Protein AF-A0A957LWN5-F1 (afdb_monomer_lite)

Secondary structure (DSSP, 8-state):
-BHHHH-TTSPP-TTTTSB------PPPPPPSSPPB-SS----S-----HHHHHH-SBGGGS--S-HHHHHHHHHHHHTT--EEEEEEEEETTEEEEEEEEEEBSS-EEEEEEE-TTS-S-TTSHHHHHHHHHHHHHTTEEEEEEEHHHHHHSIIIIIHHHHHHHHHHTTSB-SS-SSPBP--TT-TTS-----TTTTS---

pLDDT: mean 85.72, std 16.67, range [37.5, 98.12]

Structure (mmCIF, N/CA/C/O backbone):
data_AF-A0A957LWN5-F1
#
_entry.id   AF-A0A957LWN5-F1
#
loop_
_atom_site.group_PDB
_atom_site.id
_atom_site.type_symbol
_atom_site.label_atom_id
_atom_site.label_alt_id
_atom_site.label_comp_id
_atom_site.label_asym_id
_atom_site.label_entity_id
_atom_site.label_seq_id
_atom_site.pdbx_PDB_ins_code
_atom_site.Cartn_x
_atom_site.Cartn_y
_atom_site.Cartn_z
_atom_site.occupancy
_atom_site.B_iso_or_equiv
_atom_site.auth_seq_id
_atom_site.auth_comp_id
_atom_site.auth_asym_id
_atom_site.auth_atom_id
_atom_site.pdbx_PDB_model_num
ATOM 1 N N . MET A 1 1 ? 22.248 -11.481 -30.434 1.00 90.19 1 MET A N 1
ATOM 2 C CA . MET A 1 1 ? 21.634 -11.408 -31.781 1.00 90.19 1 MET A CA 1
ATOM 3 C C . MET A 1 1 ? 21.408 -9.957 -32.144 1.00 90.19 1 MET A C 1
ATOM 5 O O . MET A 1 1 ? 21.148 -9.159 -31.254 1.00 90.19 1 MET A O 1
ATOM 9 N N . TYR A 1 2 ? 21.509 -9.595 -33.415 1.00 93.38 2 TYR A N 1
ATOM 10 C CA . TYR A 1 2 ? 21.111 -8.264 -33.863 1.00 93.38 2 TYR A CA 1
ATOM 11 C C . TYR A 1 2 ? 19.585 -8.129 -33.884 1.00 93.38 2 TYR A C 1
ATOM 13 O O . TYR A 1 2 ? 18.887 -9.108 -34.148 1.00 93.38 2 TYR A O 1
ATOM 21 N N . ARG A 1 3 ? 19.048 -6.922 -33.658 1.00 93.50 3 ARG A N 1
ATOM 22 C CA . ARG A 1 3 ? 17.591 -6.684 -33.674 1.00 93.50 3 ARG A CA 1
ATOM 23 C C . ARG A 1 3 ? 16.932 -7.177 -34.959 1.00 93.50 3 ARG A C 1
ATOM 25 O O . ARG A 1 3 ? 15.868 -7.779 -34.897 1.00 93.50 3 ARG A O 1
ATOM 32 N N . TRP A 1 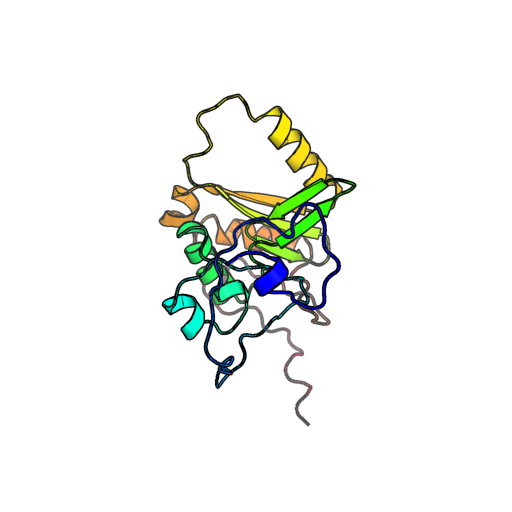4 ? 17.568 -6.955 -36.108 1.00 94.25 4 TRP A N 1
ATOM 33 C CA . TRP A 1 4 ? 17.030 -7.397 -37.397 1.00 94.25 4 TRP A CA 1
ATOM 34 C C . TRP A 1 4 ? 16.888 -8.922 -37.511 1.00 94.25 4 TRP A C 1
ATOM 36 O O . TRP A 1 4 ? 16.067 -9.391 -38.286 1.00 94.25 4 TRP A O 1
ATOM 46 N N . GLN A 1 5 ? 17.670 -9.695 -36.748 1.00 93.88 5 GLN A N 1
ATOM 47 C CA . GLN A 1 5 ? 17.541 -11.155 -36.694 1.00 93.88 5 GLN A CA 1
ATOM 48 C C . GLN A 1 5 ? 16.351 -11.574 -35.822 1.00 93.88 5 GLN A C 1
ATOM 50 O O . GLN A 1 5 ? 15.717 -12.582 -36.104 1.00 93.88 5 GLN A O 1
ATOM 55 N N . LEU A 1 6 ? 16.045 -10.797 -34.775 1.00 93.12 6 LEU A N 1
ATOM 56 C CA . LEU A 1 6 ? 14.908 -11.039 -33.879 1.00 93.12 6 LEU A CA 1
ATOM 57 C C . LEU A 1 6 ? 13.571 -10.607 -34.500 1.00 93.12 6 LEU A C 1
ATOM 59 O O . LEU A 1 6 ? 12.543 -11.216 -34.226 1.00 93.12 6 LEU A O 1
ATOM 63 N N . PHE A 1 7 ? 13.589 -9.568 -35.337 1.00 92.50 7 PHE A N 1
ATOM 64 C CA . PHE A 1 7 ? 12.410 -8.995 -35.989 1.00 92.50 7 PHE A CA 1
ATOM 65 C C . PHE A 1 7 ? 12.644 -8.882 -37.507 1.00 92.50 7 PHE A C 1
ATOM 67 O O . PHE A 1 7 ? 12.835 -7.778 -38.019 1.00 92.50 7 PHE A O 1
ATOM 74 N N . PRO A 1 8 ? 12.653 -10.007 -38.248 1.00 93.06 8 PRO A N 1
ATOM 75 C CA . PRO A 1 8 ? 13.062 -10.035 -39.658 1.00 93.06 8 PRO A CA 1
ATOM 76 C C . PRO A 1 8 ? 12.138 -9.244 -40.594 1.00 93.06 8 PRO A C 1
ATOM 78 O O . PRO A 1 8 ? 12.572 -8.820 -41.662 1.00 93.06 8 PRO A O 1
ATOM 81 N N . ASN A 1 9 ? 10.888 -9.014 -40.183 1.00 95.38 9 ASN A N 1
ATOM 82 C CA . ASN A 1 9 ? 9.883 -8.297 -40.971 1.00 95.38 9 ASN A CA 1
ATOM 83 C C . ASN A 1 9 ? 9.847 -6.780 -40.686 1.00 95.38 9 ASN A C 1
ATOM 85 O O . ASN A 1 9 ? 9.087 -6.062 -41.332 1.00 95.38 9 ASN A O 1
ATOM 89 N N . GLU A 1 10 ? 10.629 -6.270 -39.724 1.00 92.75 10 GLU A N 1
ATOM 90 C CA . GLU A 1 10 ? 10.717 -4.826 -39.462 1.00 92.75 10 GLU A CA 1
ATOM 91 C C . GLU A 1 10 ? 11.660 -4.137 -40.472 1.00 92.75 10 GLU A C 1
ATOM 93 O O . GLU A 1 10 ? 12.775 -4.624 -40.700 1.00 92.75 10 GLU A O 1
ATOM 98 N N . PRO A 1 11 ? 11.289 -2.967 -41.035 1.00 94.56 11 PRO A N 1
ATOM 99 C CA . PRO A 1 11 ? 12.205 -2.157 -41.831 1.00 94.56 11 PRO A CA 1
ATOM 100 C C . PRO A 1 11 ? 13.482 -1.811 -41.061 1.00 94.56 11 PRO A C 1
ATOM 102 O O . PRO A 1 11 ? 13.458 -1.535 -39.856 1.00 94.56 11 PRO A O 1
ATOM 105 N N . ARG A 1 12 ? 14.613 -1.776 -41.772 1.00 92.31 12 ARG A N 1
ATOM 106 C CA . ARG A 1 12 ? 15.899 -1.413 -41.171 1.00 92.31 12 ARG A CA 1
ATOM 107 C C . ARG A 1 12 ? 15.871 0.030 -40.654 1.00 92.31 12 ARG A C 1
ATOM 109 O O . ARG A 1 12 ? 15.441 0.941 -41.353 1.00 92.31 12 ARG A O 1
ATOM 116 N N . ASN A 1 13 ? 16.355 0.234 -39.433 1.00 93.88 13 ASN A N 1
ATOM 117 C CA . ASN A 1 13 ? 16.484 1.534 -38.780 1.00 93.88 13 ASN A CA 1
ATOM 118 C C . ASN A 1 13 ? 17.747 1.583 -37.901 1.00 93.88 13 ASN A C 1
ATOM 120 O O . ASN A 1 13 ? 18.511 0.622 -37.811 1.00 93.88 13 ASN A O 1
ATOM 124 N N . ASN A 1 14 ? 17.946 2.698 -37.199 1.00 94.44 14 ASN A N 1
ATOM 125 C CA . ASN A 1 14 ? 19.090 2.916 -36.304 1.00 94.44 14 ASN A CA 1
ATOM 126 C C . ASN A 1 14 ? 19.211 1.913 -35.132 1.00 94.44 14 ASN A C 1
ATOM 128 O O . ASN A 1 14 ? 20.240 1.880 -34.454 1.00 94.44 14 ASN A O 1
ATOM 132 N N . LYS A 1 15 ? 18.179 1.105 -34.855 1.00 93.50 15 LYS A N 1
ATOM 133 C CA . LYS A 1 15 ? 18.205 0.028 -33.855 1.00 93.50 15 LYS A CA 1
ATOM 134 C C . LYS A 1 15 ? 18.503 -1.338 -34.466 1.00 93.50 15 LYS A C 1
ATOM 136 O O . LYS A 1 15 ? 18.795 -2.260 -33.711 1.00 93.50 15 LYS A O 1
ATOM 141 N N . SER A 1 16 ? 18.433 -1.499 -35.788 1.00 93.88 16 SER A N 1
ATOM 142 C CA . SER A 1 16 ? 18.547 -2.807 -36.442 1.00 93.88 16 SER A CA 1
ATOM 143 C C . SER A 1 16 ? 19.872 -3.510 -36.161 1.00 93.88 16 SER A C 1
ATOM 145 O O . SER A 1 16 ? 19.873 -4.714 -35.922 1.00 93.88 16 SER A O 1
ATOM 147 N N . GLU A 1 17 ? 20.978 -2.767 -36.141 1.00 94.12 17 GLU A N 1
ATOM 148 C CA . GLU A 1 17 ? 22.335 -3.282 -35.892 1.00 94.12 17 GLU A CA 1
ATOM 149 C C . GLU A 1 17 ? 22.712 -3.327 -34.407 1.00 94.12 17 GLU A C 1
ATOM 151 O O . GLU A 1 17 ? 23.839 -3.666 -34.053 1.00 94.12 17 GLU A O 1
ATOM 156 N N . ARG A 1 18 ? 21.780 -3.016 -33.502 1.00 95.69 18 ARG A N 1
ATOM 157 C CA . ARG A 1 18 ? 22.045 -3.155 -32.070 1.00 95.69 18 ARG A CA 1
ATOM 158 C C . ARG A 1 18 ? 21.983 -4.620 -31.666 1.00 95.69 18 ARG A C 1
ATOM 160 O O . ARG A 1 18 ? 21.125 -5.371 -32.137 1.00 95.69 18 ARG A O 1
ATOM 167 N N . LEU A 1 19 ? 22.886 -5.001 -30.770 1.00 95.31 19 LEU A N 1
ATOM 168 C CA . LEU A 1 19 ? 22.892 -6.312 -30.139 1.00 95.31 19 LEU A CA 1
ATOM 169 C C . LEU A 1 19 ? 21.830 -6.367 -29.039 1.00 95.31 19 LEU A C 1
ATOM 171 O O . LEU A 1 19 ? 21.714 -5.460 -28.220 1.00 95.31 19 LEU A O 1
ATOM 175 N N . TYR A 1 20 ? 21.073 -7.455 -29.037 1.00 93.88 20 TYR A N 1
ATOM 176 C CA . TYR A 1 20 ? 20.069 -7.796 -28.043 1.00 93.88 20 TYR A CA 1
ATOM 177 C C . TYR A 1 20 ? 20.346 -9.197 -27.495 1.00 93.88 20 TYR A C 1
ATOM 179 O O . TYR A 1 20 ? 20.792 -10.101 -28.221 1.00 93.88 20 TYR A O 1
ATOM 187 N N . HIS A 1 21 ? 20.029 -9.367 -26.214 1.00 92.50 21 HIS A N 1
ATOM 188 C CA . HIS A 1 21 ? 19.872 -10.672 -25.589 1.00 92.50 21 HIS A CA 1
ATOM 189 C C . HIS A 1 21 ? 18.451 -11.168 -25.854 1.00 92.50 21 HIS A C 1
ATOM 191 O O . HIS A 1 21 ? 17.489 -10.425 -25.670 1.00 92.50 21 HIS A O 1
ATOM 197 N N . GLN A 1 22 ? 18.330 -12.411 -26.312 1.00 92.19 22 GLN A N 1
ATOM 198 C CA . GLN A 1 22 ? 17.045 -13.089 -26.412 1.00 92.19 22 GLN A CA 1
ATOM 199 C C . GLN A 1 22 ? 16.921 -14.023 -25.217 1.00 92.19 22 GLN A C 1
ATOM 201 O O . GLN A 1 22 ? 17.816 -14.830 -24.974 1.00 92.19 22 GLN A O 1
ATOM 206 N N . ILE A 1 23 ? 15.815 -13.900 -24.495 1.00 91.44 23 ILE A N 1
ATOM 207 C CA . ILE A 1 23 ? 15.439 -14.822 -23.431 1.00 91.44 23 ILE A CA 1
ATOM 208 C C . ILE A 1 23 ? 14.197 -15.546 -23.936 1.00 91.44 23 ILE A C 1
ATOM 210 O O . ILE A 1 23 ? 13.207 -14.904 -24.287 1.00 91.44 23 ILE A O 1
ATOM 214 N N . LEU A 1 24 ? 14.295 -16.866 -24.058 1.00 91.62 24 LEU A N 1
ATOM 215 C CA . LEU A 1 24 ? 13.194 -17.728 -24.466 1.00 91.62 24 LEU A CA 1
ATOM 216 C C . LEU A 1 24 ? 12.666 -18.432 -23.225 1.00 91.62 24 LEU A C 1
ATOM 218 O O . LEU A 1 24 ? 13.443 -18.959 -22.432 1.00 91.62 24 LEU A O 1
ATOM 222 N N . PHE A 1 25 ? 11.350 -18.429 -23.083 1.00 91.69 25 PHE A N 1
ATOM 223 C CA . PHE A 1 25 ? 10.649 -19.126 -22.020 1.00 91.69 25 PHE A CA 1
ATOM 224 C C . PHE A 1 25 ? 9.844 -20.270 -22.628 1.00 91.69 25 PHE A C 1
ATOM 226 O O . PHE A 1 25 ? 9.474 -20.231 -23.805 1.00 91.69 25 PHE A O 1
ATOM 233 N N . GLU A 1 26 ? 9.568 -21.283 -21.818 1.00 94.69 26 GLU A N 1
ATOM 234 C CA . GLU A 1 26 ? 8.581 -22.303 -22.155 1.00 94.69 26 GLU A CA 1
ATOM 235 C C . GLU A 1 26 ? 7.167 -21.692 -22.246 1.00 94.69 26 GLU A C 1
ATOM 237 O O . GLU A 1 26 ? 6.954 -20.553 -21.810 1.00 94.69 26 GLU A O 1
ATOM 242 N N . PRO A 1 27 ? 6.185 -22.413 -22.823 1.00 94.00 27 PRO A N 1
ATOM 243 C CA . PRO A 1 27 ? 4.800 -21.965 -22.828 1.00 94.00 27 PRO A CA 1
ATOM 244 C C . PRO A 1 27 ? 4.315 -21.575 -21.430 1.00 94.00 27 PRO A C 1
ATOM 246 O O . PRO A 1 27 ? 4.651 -22.219 -20.435 1.00 94.00 27 PRO A O 1
ATOM 249 N N . LEU A 1 28 ? 3.490 -20.528 -21.369 1.00 92.25 28 LEU A N 1
ATOM 250 C CA . LEU A 1 28 ? 2.906 -20.067 -20.115 1.00 92.25 28 LEU A CA 1
ATOM 251 C C . LEU A 1 28 ? 2.092 -21.191 -19.471 1.00 92.25 28 LEU A C 1
ATOM 253 O O . LEU A 1 28 ? 1.219 -21.785 -20.107 1.00 92.25 28 LEU A O 1
ATOM 257 N N . GLN A 1 29 ? 2.364 -21.447 -18.196 1.00 91.25 29 GLN A N 1
ATOM 258 C CA . GLN A 1 29 ? 1.629 -22.423 -17.406 1.00 91.25 29 GLN A CA 1
ATOM 259 C C . GLN A 1 29 ? 0.548 -21.706 -16.601 1.00 91.25 29 GLN A C 1
ATOM 261 O O . GLN A 1 29 ? 0.825 -20.749 -15.878 1.00 91.25 29 GLN A O 1
ATOM 266 N N . ALA A 1 30 ? -0.696 -22.158 -16.739 1.00 91.69 30 ALA A N 1
ATOM 267 C CA . ALA A 1 30 ? -1.802 -21.625 -15.959 1.00 91.69 30 ALA A CA 1
ATOM 268 C C . ALA A 1 30 ? -1.757 -22.173 -14.527 1.00 91.69 30 ALA A C 1
ATOM 270 O O . ALA A 1 30 ? -1.566 -23.373 -14.317 1.00 91.69 30 ALA A O 1
ATOM 271 N N . PHE A 1 31 ? -1.989 -21.307 -13.541 1.00 92.00 31 PHE A N 1
ATOM 272 C CA . PHE A 1 31 ? -2.180 -21.753 -12.166 1.00 92.00 31 PHE A CA 1
ATOM 273 C C . PHE A 1 31 ? -3.510 -22.512 -12.022 1.00 92.00 31 PHE A C 1
ATOM 275 O O . PHE A 1 31 ? -4.512 -22.086 -12.603 1.00 92.00 31 PHE A O 1
ATOM 282 N N . PRO A 1 32 ? -3.573 -23.579 -11.197 1.00 92.25 32 PRO A N 1
ATOM 283 C CA . PRO A 1 32 ? -4.829 -24.278 -10.909 1.00 92.25 32 PRO A CA 1
ATOM 284 C C . PRO A 1 32 ? -5.904 -23.376 -10.289 1.00 92.25 32 PRO A C 1
ATOM 286 O O . PRO A 1 32 ? -7.097 -23.621 -10.457 1.00 92.25 32 PRO A O 1
ATOM 289 N N . LYS A 1 33 ? -5.483 -22.340 -9.554 1.00 93.56 33 LYS A N 1
ATOM 290 C CA . LYS A 1 33 ? -6.345 -21.298 -8.993 1.00 93.56 33 LYS A CA 1
ATOM 291 C C . LYS A 1 33 ? -5.822 -19.932 -9.440 1.00 93.56 33 LYS A C 1
ATOM 293 O O . LYS A 1 33 ? -4.617 -19.710 -9.343 1.00 93.56 33 LYS A O 1
ATOM 298 N N . PRO A 1 34 ? -6.683 -19.021 -9.920 1.00 94.56 34 PRO A N 1
ATOM 299 C CA . PRO A 1 34 ? -6.243 -17.691 -10.315 1.00 94.56 34 PRO A CA 1
ATOM 300 C C . PRO A 1 34 ? -5.849 -16.857 -9.091 1.00 94.56 34 PRO A C 1
ATOM 302 O O . PRO A 1 34 ? -6.516 -16.915 -8.058 1.00 94.56 34 PRO A O 1
ATOM 305 N N . ILE A 1 35 ? -4.816 -16.028 -9.243 1.00 95.75 35 ILE A N 1
ATOM 306 C CA . ILE A 1 35 ? -4.506 -14.953 -8.294 1.00 95.75 35 ILE A CA 1
ATOM 307 C C . ILE A 1 35 ? -5.462 -13.797 -8.593 1.00 95.75 35 ILE A C 1
ATOM 309 O O . ILE A 1 35 ? -5.486 -13.263 -9.704 1.00 95.75 35 ILE A O 1
ATOM 313 N N . LEU A 1 36 ? -6.298 -13.440 -7.622 1.00 94.56 36 LEU A N 1
ATOM 314 C CA . LEU A 1 36 ? -7.413 -12.521 -7.836 1.00 94.56 36 LEU A CA 1
ATOM 315 C C . LEU A 1 36 ? -6.958 -11.058 -7.868 1.00 94.56 36 LEU A C 1
ATOM 317 O O . LEU A 1 36 ? -6.272 -10.588 -6.962 1.00 94.56 36 LEU A O 1
ATOM 321 N N . SER A 1 37 ? -7.432 -10.297 -8.856 1.00 91.31 37 SER A N 1
ATOM 322 C CA . SER A 1 37 ? -7.385 -8.831 -8.814 1.00 91.31 37 SER A CA 1
ATOM 323 C C . SER A 1 37 ? -8.697 -8.314 -8.234 1.00 91.31 37 SER A C 1
ATOM 325 O O . SER A 1 37 ? -9.722 -8.341 -8.911 1.00 91.31 37 SER A O 1
ATOM 327 N N . ARG A 1 38 ? -8.686 -7.882 -6.968 1.00 87.44 38 ARG A N 1
ATOM 328 C CA . ARG A 1 38 ? -9.894 -7.388 -6.279 1.00 87.44 38 ARG A CA 1
ATOM 329 C C . ARG A 1 38 ? -10.363 -6.034 -6.800 1.00 87.44 38 ARG A C 1
ATOM 331 O O . ARG A 1 38 ? -11.563 -5.793 -6.867 1.00 87.44 38 ARG A O 1
ATOM 338 N N . ARG A 1 39 ? -9.424 -5.189 -7.222 1.00 85.06 39 ARG A N 1
ATOM 339 C CA . ARG A 1 39 ? -9.682 -3.954 -7.963 1.00 85.06 39 ARG A CA 1
ATOM 340 C C . ARG A 1 39 ? -9.000 -4.023 -9.319 1.00 85.06 39 ARG A C 1
ATOM 342 O O . ARG A 1 39 ? -7.989 -4.708 -9.497 1.00 85.06 39 ARG A O 1
ATOM 349 N N . TRP A 1 40 ? -9.576 -3.339 -10.298 1.00 85.56 40 TRP A N 1
ATOM 350 C CA . TRP A 1 40 ? -8.960 -3.221 -11.610 1.00 85.56 40 TRP A CA 1
ATOM 351 C C . TRP A 1 40 ? -7.802 -2.227 -11.540 1.00 85.56 40 TRP A C 1
ATOM 353 O O . TRP A 1 40 ? -7.999 -1.075 -11.163 1.00 85.56 40 TRP A O 1
ATOM 363 N N . ARG A 1 41 ? -6.600 -2.669 -11.916 1.00 83.94 41 ARG A N 1
ATOM 364 C CA . ARG A 1 41 ? -5.414 -1.813 -12.003 1.00 83.94 41 ARG A CA 1
ATOM 365 C C . ARG A 1 41 ? -4.464 -2.294 -13.087 1.00 83.94 41 ARG A C 1
ATOM 367 O O . ARG A 1 41 ? -4.395 -3.483 -13.398 1.00 83.94 41 ARG A O 1
ATOM 374 N N . ARG A 1 42 ? -3.713 -1.357 -13.667 1.00 85.19 42 ARG A N 1
ATOM 375 C CA . ARG A 1 42 ? -2.687 -1.664 -14.666 1.00 85.19 42 ARG A CA 1
ATOM 376 C C . ARG A 1 42 ? -1.415 -2.133 -13.963 1.00 85.19 42 ARG A C 1
ATOM 378 O O . ARG A 1 42 ? -0.718 -1.323 -13.365 1.00 85.19 42 ARG A O 1
ATOM 385 N N . ILE A 1 43 ? -1.092 -3.412 -14.108 1.00 86.62 43 ILE A N 1
ATOM 386 C CA . ILE A 1 43 ? 0.117 -4.021 -13.547 1.00 86.62 43 ILE A CA 1
ATOM 387 C C . ILE A 1 43 ? 1.100 -4.260 -14.691 1.00 86.62 43 ILE A C 1
ATOM 389 O O . ILE A 1 43 ? 0.800 -5.005 -15.621 1.00 86.62 43 ILE A O 1
ATOM 393 N N . VAL A 1 44 ? 2.256 -3.597 -14.646 1.00 87.00 44 VAL A N 1
ATOM 394 C CA . VAL A 1 44 ? 3.328 -3.799 -15.637 1.00 87.00 44 VAL A CA 1
ATOM 395 C C . VAL A 1 44 ? 4.283 -4.891 -15.167 1.00 87.00 44 VAL A C 1
ATOM 397 O O . VAL A 1 44 ? 4.644 -5.775 -15.939 1.00 87.00 44 VAL A O 1
ATOM 400 N N . PHE A 1 45 ? 4.684 -4.823 -13.900 1.00 89.31 45 PHE A N 1
ATOM 401 C CA . PHE A 1 45 ? 5.601 -5.755 -13.266 1.00 89.31 45 PHE A CA 1
ATOM 402 C C . PHE A 1 45 ? 5.380 -5.721 -11.751 1.00 89.31 45 PHE A C 1
ATOM 404 O O . PHE A 1 45 ? 5.079 -4.657 -11.212 1.00 89.31 45 PHE A O 1
ATOM 411 N N . ILE A 1 46 ? 5.533 -6.866 -11.087 1.00 92.12 46 ILE A N 1
ATOM 412 C CA . ILE A 1 46 ? 5.561 -6.971 -9.626 1.00 92.12 46 ILE A CA 1
ATOM 413 C C . ILE A 1 46 ? 6.847 -7.695 -9.263 1.00 92.12 46 ILE A C 1
ATOM 415 O O . ILE A 1 46 ? 7.089 -8.809 -9.734 1.00 92.12 46 ILE A O 1
ATOM 419 N N . GLN A 1 47 ? 7.668 -7.061 -8.432 1.00 91.94 47 GLN A N 1
ATOM 420 C CA . GLN A 1 47 ? 8.777 -7.748 -7.795 1.00 91.94 47 GLN A CA 1
ATOM 421 C C . GLN A 1 47 ? 8.205 -8.681 -6.724 1.00 91.94 47 GLN A C 1
ATOM 423 O O . GLN A 1 47 ? 7.494 -8.237 -5.828 1.00 91.94 47 GLN A O 1
ATOM 428 N N . THR A 1 48 ? 8.475 -9.980 -6.856 1.00 95.44 48 THR A N 1
ATOM 429 C CA . THR A 1 48 ? 7.923 -11.014 -5.977 1.00 95.44 48 THR A CA 1
ATOM 430 C C . THR A 1 48 ? 8.903 -12.168 -5.792 1.00 95.44 48 THR A C 1
ATOM 432 O O . THR A 1 48 ? 9.857 -12.323 -6.560 1.00 95.44 48 THR A O 1
ATOM 435 N N . THR A 1 49 ? 8.641 -13.009 -4.795 1.00 96.06 49 THR A N 1
ATOM 436 C CA . THR A 1 49 ? 9.369 -14.257 -4.556 1.00 96.06 49 THR A CA 1
ATOM 437 C C . THR A 1 49 ? 8.567 -15.456 -5.054 1.00 96.06 49 THR A C 1
ATOM 439 O O . THR A 1 49 ? 7.353 -15.385 -5.247 1.00 96.06 49 THR A O 1
ATOM 442 N N . MET A 1 50 ? 9.237 -16.600 -5.218 1.00 95.19 50 MET A N 1
ATOM 443 C CA . MET A 1 50 ? 8.549 -17.859 -5.530 1.00 95.19 50 MET A CA 1
ATOM 444 C C . MET 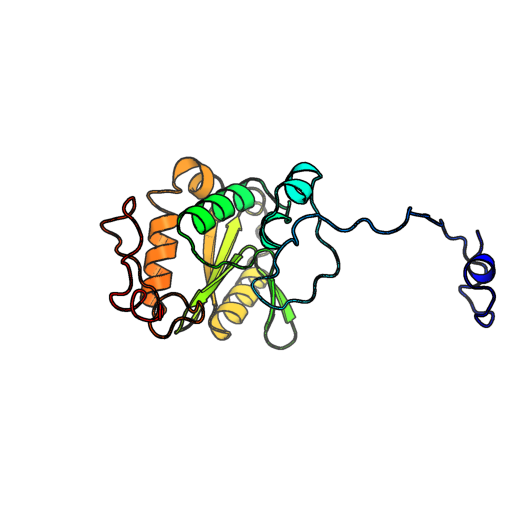A 1 50 ? 7.524 -18.214 -4.447 1.00 95.19 50 MET A C 1
ATOM 446 O O . MET A 1 50 ? 6.407 -18.610 -4.760 1.00 95.19 50 MET A O 1
ATOM 450 N N . GLU A 1 51 ? 7.875 -18.027 -3.175 1.00 95.81 51 GLU A N 1
ATOM 451 C CA . GLU A 1 51 ? 6.977 -18.306 -2.053 1.00 95.81 51 GLU A CA 1
ATOM 452 C C . GLU A 1 51 ? 5.696 -17.464 -2.121 1.00 95.81 51 GLU A C 1
ATOM 454 O O . GLU A 1 51 ? 4.597 -18.018 -2.045 1.00 95.81 51 GLU A O 1
ATOM 459 N N . LYS A 1 52 ? 5.817 -16.149 -2.346 1.00 96.12 52 LYS A N 1
ATOM 460 C CA . LYS A 1 52 ? 4.662 -15.255 -2.513 1.00 96.12 52 LYS A CA 1
ATOM 461 C C . LYS A 1 52 ? 3.839 -15.624 -3.741 1.00 96.12 52 LYS A C 1
ATOM 463 O O . LYS A 1 52 ? 2.626 -15.748 -3.636 1.00 96.12 52 LYS A O 1
ATOM 468 N N . LEU A 1 53 ? 4.479 -15.898 -4.878 1.00 95.75 53 LEU A N 1
ATOM 469 C CA . LEU A 1 53 ? 3.783 -16.284 -6.106 1.00 95.75 53 LEU A CA 1
ATOM 470 C C . LEU A 1 53 ? 2.933 -17.555 -5.939 1.00 95.75 53 LEU A C 1
ATOM 472 O O . LEU A 1 53 ? 1.795 -17.589 -6.400 1.00 95.75 53 LEU A O 1
ATOM 476 N N . PHE A 1 54 ? 3.462 -18.594 -5.285 1.00 94.69 54 PHE A N 1
ATOM 477 C CA . PHE A 1 54 ? 2.748 -19.867 -5.112 1.00 94.69 54 PHE A CA 1
ATOM 478 C C . PHE A 1 54 ? 1.741 -19.871 -3.954 1.00 94.69 54 PHE A C 1
ATOM 480 O O . PHE A 1 54 ? 0.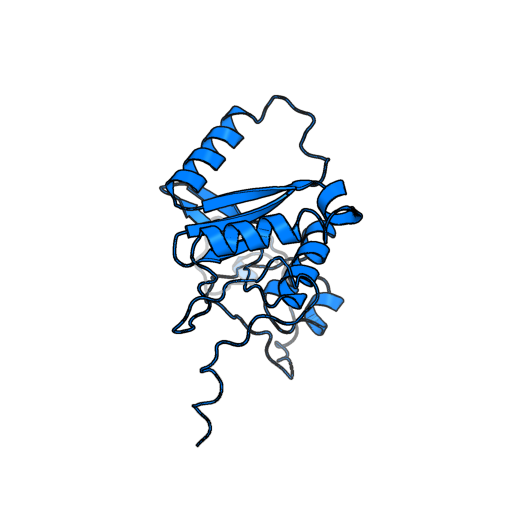866 -20.739 -3.927 1.00 94.69 54 PHE A O 1
ATOM 487 N N . SER A 1 55 ? 1.842 -18.930 -3.011 1.00 95.12 55 SER A N 1
ATOM 488 C CA . SER A 1 55 ? 0.908 -18.800 -1.881 1.00 95.12 55 SER A CA 1
ATOM 489 C C . SER A 1 55 ? -0.146 -17.701 -2.062 1.00 95.12 55 SER A C 1
ATOM 491 O O . SER A 1 55 ? -1.139 -17.692 -1.331 1.00 95.12 55 SER A O 1
ATOM 493 N N . ALA A 1 56 ? 0.037 -16.803 -3.035 1.00 96.62 56 ALA A N 1
ATOM 494 C CA . ALA A 1 56 ? -0.846 -15.672 -3.279 1.00 96.62 56 ALA A CA 1
ATOM 495 C C . ALA A 1 56 ? -2.280 -16.102 -3.604 1.00 96.62 56 ALA A C 1
ATOM 497 O O . ALA A 1 56 ? -2.538 -16.936 -4.475 1.00 96.62 56 ALA A O 1
ATOM 498 N N . VAL A 1 57 ? -3.231 -15.455 -2.935 1.00 95.81 57 VAL A N 1
ATOM 499 C CA . VAL A 1 57 ? -4.662 -15.560 -3.246 1.00 95.81 57 VAL A CA 1
ATOM 500 C C . VAL A 1 57 ? -5.111 -14.345 -4.056 1.00 95.81 57 VAL A C 1
ATOM 502 O O . VAL A 1 57 ? -6.012 -14.444 -4.891 1.00 95.81 57 VAL A O 1
ATOM 505 N N . GLU A 1 58 ? -4.476 -13.197 -3.836 1.00 95.44 58 GLU A N 1
ATOM 506 C CA . GLU A 1 58 ? -4.750 -11.948 -4.539 1.00 95.44 58 GLU A CA 1
ATOM 507 C C . GLU A 1 58 ? -3.470 -11.206 -4.928 1.00 95.44 58 GLU A C 1
ATOM 509 O O . GLU A 1 58 ? -2.401 -11.469 -4.388 1.00 95.44 58 GLU A O 1
ATOM 514 N N . ILE A 1 59 ? -3.578 -10.252 -5.857 1.00 95.38 59 ILE A N 1
ATOM 515 C CA . ILE A 1 59 ? -2.420 -9.495 -6.362 1.00 95.38 59 ILE A CA 1
ATOM 516 C C . ILE A 1 59 ? -1.642 -8.807 -5.229 1.00 95.38 59 ILE A C 1
ATOM 518 O O . ILE A 1 59 ? -0.418 -8.757 -5.279 1.00 95.38 59 ILE A O 1
ATOM 522 N N . ASN A 1 60 ? -2.325 -8.309 -4.193 1.00 95.50 60 ASN A N 1
ATOM 523 C CA . ASN A 1 60 ? -1.674 -7.648 -3.058 1.00 95.50 60 ASN A CA 1
ATOM 524 C C . ASN A 1 60 ? -0.755 -8.589 -2.249 1.00 95.50 60 ASN A C 1
ATOM 526 O O . ASN A 1 60 ? 0.145 -8.119 -1.561 1.00 95.50 60 ASN A O 1
ATOM 530 N N . ASP A 1 61 ? -0.896 -9.909 -2.382 1.00 96.50 61 ASP A N 1
ATOM 531 C CA . ASP A 1 61 ? 0.015 -10.874 -1.753 1.00 96.50 61 ASP A CA 1
ATOM 532 C C . ASP A 1 61 ? 1.382 -10.960 -2.453 1.00 96.50 61 ASP A C 1
ATOM 534 O O . ASP A 1 61 ? 2.324 -11.517 -1.894 1.00 96.50 61 ASP A O 1
ATOM 538 N N . LEU A 1 62 ? 1.500 -10.425 -3.674 1.00 96.31 62 LEU A N 1
ATOM 539 C CA . LEU A 1 62 ? 2.689 -10.599 -4.506 1.00 96.31 62 LEU A CA 1
ATOM 540 C C . LEU A 1 62 ? 3.815 -9.610 -4.192 1.00 96.31 62 LEU A C 1
ATOM 542 O O . LEU A 1 62 ? 4.972 -9.953 -4.416 1.00 96.31 62 LEU A O 1
ATOM 546 N N . TYR A 1 63 ? 3.509 -8.410 -3.705 1.00 94.38 63 TYR A N 1
ATOM 547 C CA . TYR A 1 63 ? 4.505 -7.350 -3.516 1.00 94.38 63 TYR A CA 1
ATOM 548 C C . TYR A 1 63 ? 5.555 -7.712 -2.455 1.00 94.38 63 TYR A C 1
ATOM 550 O O . TYR A 1 63 ? 5.222 -8.253 -1.397 1.00 94.38 63 TYR A O 1
ATOM 558 N N . ASP A 1 64 ? 6.828 -7.432 -2.747 1.00 91.56 64 ASP A N 1
ATOM 559 C CA . ASP A 1 64 ? 8.001 -7.825 -1.950 1.00 91.56 64 ASP A CA 1
ATOM 560 C C . ASP A 1 64 ? 8.963 -6.660 -1.672 1.00 91.56 64 ASP A C 1
ATOM 562 O O . ASP A 1 64 ? 10.177 -6.783 -1.820 1.00 91.56 64 ASP A O 1
ATOM 566 N N . ASP A 1 65 ? 8.413 -5.507 -1.294 1.00 86.88 65 ASP A N 1
ATOM 567 C CA . ASP A 1 65 ? 9.190 -4.276 -1.113 1.00 86.88 65 ASP A CA 1
ATOM 568 C C . ASP A 1 65 ? 9.856 -4.169 0.257 1.00 86.88 65 ASP A C 1
ATOM 570 O O . ASP A 1 65 ? 11.053 -3.881 0.343 1.00 86.88 65 ASP A O 1
ATOM 574 N N . SER A 1 66 ? 9.122 -4.436 1.345 1.00 90.62 66 SER A N 1
ATOM 575 C CA . SER A 1 66 ? 9.722 -4.462 2.679 1.00 90.62 66 SER A CA 1
ATOM 576 C C . SER A 1 66 ? 9.049 -5.435 3.659 1.00 90.62 66 SER A C 1
ATOM 578 O O . SER A 1 66 ? 7.830 -5.631 3.626 1.00 90.62 66 SER A O 1
ATOM 580 N N . PRO A 1 67 ? 9.809 -5.985 4.632 1.00 92.69 67 PRO A N 1
ATOM 581 C CA . PRO A 1 67 ? 9.230 -6.768 5.725 1.00 92.69 67 PRO A CA 1
ATOM 582 C C . PRO A 1 67 ? 8.263 -5.979 6.623 1.00 92.69 67 PRO A C 1
ATOM 584 O O . PRO A 1 67 ? 7.462 -6.581 7.340 1.00 92.69 67 PRO A O 1
ATOM 587 N N . LEU A 1 68 ? 8.363 -4.642 6.650 1.00 93.81 68 LEU A N 1
ATOM 588 C CA . LEU A 1 68 ? 7.441 -3.790 7.406 1.00 93.81 68 LEU A CA 1
ATOM 589 C C . LEU A 1 68 ? 6.078 -3.731 6.720 1.00 93.81 68 LEU A C 1
ATOM 591 O O . LEU A 1 68 ? 5.060 -3.925 7.388 1.00 93.81 68 LEU A O 1
ATOM 595 N N . GLU A 1 69 ? 6.068 -3.550 5.399 1.00 95.19 69 GLU A N 1
ATOM 596 C CA . GLU A 1 69 ? 4.847 -3.627 4.603 1.00 95.19 69 GLU A CA 1
ATOM 597 C C . GLU A 1 69 ? 4.197 -4.998 4.726 1.00 95.19 69 GLU A C 1
ATOM 599 O O . GLU A 1 69 ? 3.007 -5.075 5.000 1.00 95.19 69 GLU A O 1
ATOM 604 N N . ASP A 1 70 ? 4.953 -6.090 4.594 1.00 95.44 70 ASP A N 1
ATOM 605 C CA . ASP A 1 70 ? 4.382 -7.438 4.702 1.00 95.44 70 ASP A CA 1
ATOM 606 C C . ASP A 1 70 ? 3.706 -7.672 6.059 1.00 95.44 70 ASP A C 1
ATOM 608 O O . ASP A 1 70 ? 2.644 -8.296 6.145 1.00 95.44 70 ASP A O 1
ATOM 612 N N . ARG A 1 71 ? 4.291 -7.126 7.131 1.00 96.50 71 ARG A N 1
ATOM 613 C CA . ARG A 1 71 ? 3.715 -7.206 8.474 1.00 96.50 71 ARG A CA 1
ATOM 614 C C . ARG A 1 71 ? 2.439 -6.378 8.604 1.00 96.50 71 ARG A C 1
ATOM 616 O O . ARG A 1 71 ? 1.480 -6.856 9.211 1.00 96.50 71 ARG A O 1
ATOM 623 N N . LEU A 1 72 ? 2.412 -5.165 8.052 1.00 97.38 72 LEU A N 1
ATOM 624 C CA . LEU A 1 72 ? 1.202 -4.343 8.029 1.00 97.38 72 LEU A CA 1
ATOM 625 C C . LEU A 1 72 ? 0.115 -4.995 7.160 1.00 97.38 72 LEU A C 1
ATOM 627 O O . LEU A 1 72 ? -1.024 -5.118 7.603 1.00 97.38 72 LEU A O 1
ATOM 631 N N . TRP A 1 73 ? 0.475 -5.503 5.980 1.00 97.12 73 TRP A N 1
ATOM 632 C CA . TRP A 1 73 ? -0.416 -6.220 5.068 1.00 97.12 73 TRP A CA 1
ATOM 633 C C . TRP A 1 73 ? -1.092 -7.408 5.751 1.00 97.12 73 TRP A C 1
ATOM 635 O O . TRP A 1 73 ? -2.314 -7.542 5.688 1.00 97.12 73 TRP A O 1
ATOM 645 N N . ALA A 1 74 ? -0.324 -8.236 6.464 1.00 96.44 74 ALA A N 1
ATOM 646 C CA . ALA A 1 74 ? -0.869 -9.369 7.203 1.00 96.44 74 ALA A CA 1
ATOM 647 C C . ALA A 1 74 ? -1.931 -8.938 8.233 1.00 96.44 74 ALA A C 1
ATOM 649 O O . ALA A 1 74 ? -2.981 -9.578 8.336 1.00 96.44 74 ALA A O 1
ATOM 650 N N . GLU A 1 75 ? -1.708 -7.833 8.953 1.00 97.25 75 GLU A N 1
ATOM 651 C CA . GLU A 1 75 ? -2.673 -7.323 9.935 1.00 97.25 75 GLU A CA 1
ATOM 652 C C . GLU A 1 75 ? -3.911 -6.701 9.267 1.00 97.25 75 GLU A C 1
ATOM 654 O O . GLU A 1 75 ? -5.039 -6.948 9.707 1.00 97.25 75 GLU A O 1
ATOM 659 N N . LEU A 1 76 ? -3.739 -5.969 8.159 1.00 96.69 76 LEU A N 1
ATOM 660 C CA . LEU A 1 76 ? -4.855 -5.456 7.356 1.00 96.69 76 LEU A CA 1
ATOM 661 C C . LEU A 1 76 ? -5.732 -6.609 6.845 1.00 96.69 76 LEU A C 1
ATOM 663 O O . LEU A 1 76 ? -6.953 -6.579 7.036 1.00 96.69 76 LEU A O 1
ATOM 667 N N . LYS A 1 77 ? -5.126 -7.676 6.299 1.00 95.06 77 LYS A N 1
ATOM 668 C CA . LYS A 1 77 ? -5.844 -8.891 5.880 1.00 95.06 77 LYS A CA 1
ATOM 669 C C . LYS A 1 77 ? -6.563 -9.569 7.038 1.00 95.06 77 LYS A C 1
ATOM 671 O O . LYS A 1 77 ? -7.735 -9.920 6.887 1.00 95.06 77 LYS A O 1
ATOM 676 N N . ARG A 1 78 ? -5.908 -9.730 8.198 1.00 94.75 78 ARG A N 1
ATOM 677 C CA . ARG A 1 78 ? -6.511 -10.337 9.404 1.00 94.75 78 ARG A CA 1
ATOM 678 C C . ARG A 1 78 ? -7.806 -9.624 9.795 1.00 94.75 78 ARG A C 1
ATOM 680 O O . ARG A 1 78 ? -8.787 -10.266 10.161 1.00 94.75 78 ARG A O 1
ATOM 687 N N . ARG A 1 79 ? -7.833 -8.299 9.635 1.00 93.19 79 ARG A N 1
ATOM 688 C CA . ARG A 1 79 ? -8.982 -7.422 9.928 1.00 93.19 79 ARG A CA 1
ATOM 689 C C . ARG A 1 79 ? -9.924 -7.212 8.743 1.00 93.19 79 ARG A C 1
ATOM 691 O O . ARG A 1 79 ? -10.901 -6.457 8.836 1.00 93.19 79 ARG A O 1
ATOM 698 N N . ARG A 1 80 ? -9.653 -7.891 7.626 1.00 93.06 80 ARG A N 1
ATOM 699 C CA . ARG A 1 80 ? -10.365 -7.777 6.350 1.00 93.06 80 ARG A CA 1
ATOM 700 C C . ARG A 1 80 ? -10.393 -6.345 5.811 1.00 93.06 80 ARG A C 1
ATOM 702 O O . ARG A 1 80 ? -11.355 -5.983 5.149 1.00 93.06 80 ARG A O 1
ATOM 709 N N . ILE A 1 81 ? -9.429 -5.491 6.146 1.00 94.69 81 ILE A N 1
ATOM 710 C CA . ILE A 1 81 ? -9.347 -4.125 5.613 1.00 94.69 81 ILE A CA 1
ATOM 711 C C . ILE A 1 81 ? -8.884 -4.227 4.159 1.00 94.69 81 ILE A C 1
ATOM 713 O O . ILE A 1 81 ? -7.798 -4.732 3.888 1.00 94.69 81 ILE A O 1
ATOM 717 N N . ALA A 1 82 ? -9.732 -3.788 3.229 1.00 92.38 82 ALA A N 1
ATOM 718 C CA . ALA A 1 82 ? -9.439 -3.835 1.802 1.00 92.38 82 ALA A CA 1
ATOM 719 C C . ALA A 1 82 ? -8.472 -2.700 1.435 1.00 92.38 82 ALA A C 1
ATOM 721 O O . ALA A 1 82 ? -8.902 -1.570 1.201 1.00 92.38 82 ALA A O 1
ATOM 722 N N . ALA A 1 83 ? -7.177 -3.015 1.427 1.00 95.25 83 ALA A N 1
ATOM 723 C CA . ALA A 1 83 ? -6.111 -2.104 1.031 1.00 95.25 83 ALA A CA 1
ATOM 724 C C . ALA A 1 83 ? -5.486 -2.533 -0.304 1.00 95.25 83 ALA A C 1
ATOM 726 O O . ALA A 1 83 ? -5.328 -3.730 -0.555 1.00 95.25 83 ALA A O 1
ATOM 727 N N . GLU A 1 84 ? -5.095 -1.566 -1.132 1.00 94.75 84 GLU A N 1
ATOM 728 C CA . GLU A 1 84 ? -4.277 -1.803 -2.324 1.00 94.75 84 GLU A CA 1
ATOM 729 C C . GLU A 1 84 ? -2.815 -1.476 -2.031 1.00 94.75 84 GLU A C 1
ATOM 731 O O . GLU A 1 84 ? -2.496 -0.364 -1.620 1.00 94.75 84 GLU A O 1
ATOM 736 N N . ARG A 1 85 ? -1.926 -2.448 -2.248 1.00 94.44 85 ARG A N 1
ATOM 737 C CA . ARG A 1 85 ? -0.476 -2.271 -2.119 1.00 94.44 85 ARG A CA 1
ATOM 738 C C . ARG A 1 85 ? 0.120 -1.631 -3.358 1.00 94.44 85 ARG A C 1
ATOM 740 O O . ARG A 1 85 ? -0.293 -1.985 -4.468 1.00 94.44 85 ARG A O 1
ATOM 747 N N . GLN A 1 86 ? 1.122 -0.777 -3.162 1.00 91.19 86 GLN A N 1
ATOM 748 C CA . GLN A 1 86 ? 1.875 -0.114 -4.232 1.00 91.19 86 GLN A CA 1
ATOM 749 C C . GLN A 1 86 ? 0.971 0.552 -5.275 1.00 91.19 86 GLN A C 1
ATOM 751 O O . GLN A 1 86 ? 1.101 0.341 -6.489 1.00 91.19 86 GLN A O 1
ATOM 756 N N . GLU A 1 87 ? -0.009 1.321 -4.809 1.00 91.06 87 GLU A N 1
ATOM 757 C CA . GLU A 1 87 ? -0.933 1.983 -5.715 1.00 91.06 87 GLU A CA 1
ATOM 758 C C . GLU A 1 87 ? -0.319 3.265 -6.280 1.00 91.06 87 GLU A C 1
ATOM 760 O O . GLU A 1 87 ? 0.152 4.134 -5.549 1.00 91.06 87 GLU A O 1
ATOM 765 N N . PHE A 1 88 ? -0.346 3.391 -7.607 1.00 91.06 88 PHE A N 1
ATOM 766 C CA . PHE A 1 88 ? 0.051 4.613 -8.293 1.00 91.06 88 PHE A CA 1
ATOM 767 C C . PHE A 1 88 ? -1.179 5.463 -8.566 1.00 91.06 88 PHE A C 1
ATOM 769 O O . PHE A 1 88 ? -2.025 5.097 -9.387 1.00 91.06 88 PHE A O 1
ATOM 776 N N . ILE A 1 89 ? -1.245 6.624 -7.925 1.00 91.81 89 ILE A N 1
ATOM 777 C CA . ILE A 1 89 ? -2.308 7.598 -8.141 1.00 91.81 89 ILE A CA 1
ATOM 778 C C . ILE A 1 89 ? -1.771 8.824 -8.863 1.00 91.81 89 ILE A C 1
ATOM 780 O O . ILE A 1 89 ? -0.629 9.243 -8.673 1.00 91.81 89 ILE A O 1
ATOM 784 N N . LYS A 1 90 ? -2.629 9.439 -9.672 1.00 92.44 90 LYS A N 1
ATOM 785 C CA . LYS A 1 90 ? -2.317 10.695 -10.342 1.00 92.44 90 LYS A CA 1
ATOM 786 C C . LYS A 1 90 ? -3.026 11.840 -9.641 1.00 92.44 90 LYS A C 1
ATOM 788 O O . LYS A 1 90 ? -4.252 11.926 -9.675 1.00 92.44 90 LYS A O 1
ATOM 793 N N . VAL A 1 91 ? -2.255 12.759 -9.073 1.00 91.88 91 VAL A N 1
ATOM 794 C CA . VAL A 1 91 ? -2.773 14.003 -8.502 1.00 91.88 91 VAL A CA 1
ATOM 795 C C . VAL A 1 91 ? -2.270 15.162 -9.353 1.00 91.88 91 VAL A C 1
ATOM 797 O O . VAL A 1 91 ? -1.074 15.444 -9.434 1.00 91.88 91 VAL A O 1
ATOM 800 N N . LYS A 1 92 ? -3.202 15.847 -10.027 1.00 88.50 92 LYS A N 1
ATOM 801 C CA . LYS A 1 92 ? -2.901 16.878 -11.036 1.00 88.50 92 LYS A CA 1
ATOM 802 C C . LYS A 1 92 ? -1.993 16.314 -12.147 1.00 88.50 92 LYS A C 1
ATOM 804 O O . LYS A 1 92 ? -2.428 15.473 -12.930 1.00 88.50 92 LYS A O 1
ATOM 809 N N . SER A 1 93 ? -0.753 16.790 -12.246 1.00 88.38 93 SER A N 1
ATOM 810 C CA . SER A 1 93 ? 0.236 16.380 -13.251 1.00 88.38 93 SER A CA 1
ATOM 811 C C . SER A 1 93 ? 1.333 15.470 -12.694 1.00 88.38 93 SER A C 1
ATOM 813 O O . SER A 1 93 ? 2.284 15.191 -13.418 1.00 88.38 93 SER A O 1
ATOM 815 N N . GLN A 1 94 ? 1.222 15.045 -11.434 1.00 89.81 94 GLN A N 1
ATOM 816 C CA . GLN A 1 94 ? 2.228 14.244 -10.749 1.00 89.81 94 GLN A CA 1
ATOM 817 C C . GLN A 1 94 ? 1.652 12.876 -10.381 1.00 89.81 94 GLN A C 1
ATOM 819 O O . GLN A 1 94 ? 0.521 12.778 -9.901 1.00 89.81 94 GLN A O 1
ATOM 824 N N . ASP A 1 95 ? 2.452 11.838 -10.601 1.00 90.50 95 ASP A N 1
ATOM 825 C CA . ASP A 1 95 ? 2.155 10.489 -10.134 1.00 90.50 95 ASP A CA 1
ATOM 826 C C . ASP A 1 95 ? 2.810 10.278 -8.762 1.00 90.50 95 ASP A C 1
ATOM 828 O O . ASP A 1 95 ? 3.961 10.682 -8.550 1.00 90.50 95 ASP A O 1
ATOM 832 N N . TYR A 1 96 ? 2.068 9.660 -7.846 1.00 91.19 96 TYR A N 1
ATOM 833 C CA . TYR A 1 96 ? 2.499 9.300 -6.498 1.00 91.19 96 TYR A CA 1
ATOM 834 C C . TYR A 1 96 ? 2.334 7.796 -6.303 1.00 91.19 96 TYR A C 1
ATOM 836 O O . TYR A 1 96 ? 1.301 7.243 -6.674 1.00 91.19 96 TYR A O 1
ATOM 844 N N . ALA A 1 97 ? 3.350 7.157 -5.727 1.00 90.25 97 ALA A N 1
ATOM 845 C CA . ALA A 1 97 ? 3.276 5.780 -5.258 1.00 90.25 97 ALA A CA 1
ATOM 846 C C . ALA A 1 97 ? 2.892 5.784 -3.775 1.00 90.25 97 ALA A C 1
ATOM 848 O O . ALA A 1 97 ? 3.491 6.530 -2.993 1.00 90.25 97 ALA A O 1
ATOM 849 N N . LEU A 1 98 ? 1.882 4.993 -3.430 1.00 93.38 98 LEU A N 1
ATOM 850 C CA . LEU A 1 98 ? 1.390 4.794 -2.072 1.00 93.38 98 LEU A CA 1
ATOM 851 C C . LEU A 1 98 ? 1.716 3.365 -1.637 1.00 93.38 98 LEU A C 1
ATOM 853 O O . LEU A 1 98 ? 1.458 2.433 -2.406 1.00 93.38 98 LEU A O 1
ATOM 857 N N . ASP A 1 99 ? 2.231 3.177 -0.423 1.00 94.88 99 ASP A N 1
ATOM 858 C CA . ASP A 1 99 ? 2.540 1.834 0.089 1.00 94.88 99 ASP A CA 1
ATOM 859 C C . ASP A 1 99 ? 1.241 1.034 0.253 1.00 94.88 99 ASP A C 1
ATOM 861 O O . ASP A 1 99 ? 1.123 -0.079 -0.267 1.00 94.88 99 ASP A O 1
ATOM 865 N N . PHE A 1 100 ? 0.240 1.638 0.908 1.00 96.69 100 PHE A N 1
ATOM 866 C CA . PHE A 1 100 ? -1.108 1.094 1.054 1.00 96.69 100 PHE A CA 1
ATOM 867 C C . PHE A 1 100 ? -2.172 2.173 0.876 1.00 96.69 100 PHE A C 1
ATOM 869 O O . PHE A 1 100 ? -2.263 3.114 1.661 1.00 96.69 100 PHE A O 1
ATOM 876 N N . ALA A 1 101 ? -3.069 1.960 -0.076 1.00 96.38 101 ALA A N 1
ATOM 877 C CA . ALA A 1 101 ? -4.262 2.768 -0.246 1.00 96.38 101 ALA A CA 1
ATOM 878 C C . ALA A 1 101 ? -5.481 2.098 0.394 1.00 96.38 101 ALA A C 1
ATOM 880 O O . ALA A 1 101 ? -5.837 0.970 0.046 1.00 96.38 101 ALA A O 1
ATOM 881 N N . VAL A 1 102 ? -6.162 2.806 1.296 1.00 97.00 102 VAL A N 1
ATOM 882 C CA . VAL A 1 102 ? -7.434 2.373 1.892 1.00 97.00 102 VAL A CA 1
ATOM 883 C C . VAL A 1 102 ? -8.538 3.349 1.513 1.00 97.00 102 VAL A C 1
ATOM 885 O O . VAL A 1 102 ? -8.513 4.525 1.872 1.00 97.00 102 VAL A O 1
ATOM 888 N N . TYR A 1 103 ? -9.551 2.844 0.820 1.00 95.25 103 TYR A N 1
ATOM 889 C CA . TYR A 1 103 ? -10.677 3.646 0.354 1.00 95.25 103 TYR A CA 1
ATOM 890 C C . TYR A 1 103 ? -11.798 3.674 1.393 1.00 95.25 103 TYR A C 1
ATOM 892 O O . TYR A 1 103 ? -12.318 2.628 1.791 1.00 95.25 103 TYR A O 1
ATOM 900 N N . CYS A 1 104 ? -12.176 4.878 1.817 1.00 96.06 104 CYS A N 1
ATOM 901 C CA . CYS A 1 104 ? -13.296 5.129 2.717 1.00 96.06 104 CYS A CA 1
ATOM 902 C C . CYS A 1 104 ? -14.346 6.008 2.017 1.00 96.06 104 CYS A C 1
ATOM 904 O O . CYS A 1 104 ? -14.109 6.547 0.934 1.00 96.06 104 CYS A O 1
ATOM 906 N N . ARG A 1 105 ? -15.527 6.156 2.621 1.00 94.06 105 ARG A N 1
ATOM 907 C CA . ARG A 1 105 ? -16.632 6.907 1.998 1.00 94.06 105 ARG A CA 1
ATOM 908 C C . ARG A 1 105 ? -16.400 8.409 1.894 1.00 94.06 105 ARG A C 1
ATOM 910 O O . ARG A 1 105 ? -16.829 9.024 0.924 1.00 94.06 105 ARG A O 1
ATOM 917 N N . GLU A 1 106 ? -15.768 8.999 2.901 1.00 95.44 106 GLU A N 1
ATOM 918 C CA . GLU A 1 106 ? -15.586 10.452 3.021 1.00 95.44 106 GLU A CA 1
ATOM 919 C C . GLU A 1 106 ? -14.126 10.879 2.780 1.00 95.44 106 GLU A C 1
ATOM 921 O O . GLU A 1 106 ? -13.755 12.021 3.039 1.00 95.44 106 GLU A O 1
ATOM 926 N N . GLY A 1 107 ? -13.285 9.968 2.278 1.00 96.00 107 GLY A N 1
ATOM 927 C CA . GLY A 1 107 ? -11.878 10.214 1.957 1.00 96.00 107 GLY A CA 1
ATOM 928 C C . GLY A 1 107 ? -11.087 8.920 1.784 1.00 96.00 107 GLY A C 1
ATOM 929 O O . GLY A 1 107 ? -11.648 7.826 1.815 1.00 96.00 107 GLY A O 1
ATOM 930 N N . GLN A 1 108 ? -9.774 9.028 1.609 1.00 97.06 108 GLN A N 1
ATOM 931 C CA . GLN A 1 108 ? -8.881 7.872 1.490 1.00 97.06 108 GLN A CA 1
ATOM 932 C C . GLN A 1 108 ? -7.752 7.952 2.517 1.00 97.06 108 GLN A C 1
ATOM 934 O O . GLN A 1 108 ? -7.391 9.041 2.962 1.00 97.06 108 GLN A O 1
ATOM 939 N N . LEU A 1 109 ? -7.196 6.802 2.896 1.00 97.94 109 LEU A N 1
ATOM 940 C CA . LEU A 1 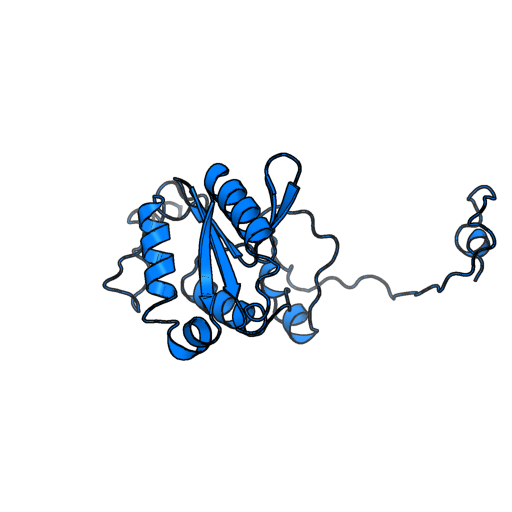109 ? -5.967 6.729 3.681 1.00 97.94 109 LEU A CA 1
ATOM 941 C C . LEU A 1 109 ? -4.812 6.264 2.806 1.00 97.94 109 LEU A C 1
ATOM 943 O O . LEU A 1 109 ? -4.951 5.284 2.077 1.00 97.94 109 LEU A O 1
ATOM 947 N N . ASP A 1 110 ? -3.682 6.940 2.952 1.00 97.62 110 ASP A N 1
ATOM 948 C CA . ASP A 1 110 ? -2.368 6.457 2.534 1.00 97.62 110 ASP A CA 1
ATOM 949 C C . ASP A 1 110 ? -1.642 5.981 3.797 1.00 97.62 110 ASP A C 1
ATOM 951 O O . ASP A 1 110 ? -1.398 6.786 4.700 1.00 97.62 110 ASP A O 1
ATOM 955 N N . LEU A 1 111 ? -1.385 4.677 3.922 1.00 97.19 111 LEU A N 1
ATOM 956 C CA . LEU A 1 111 ? -0.622 4.126 5.044 1.00 97.19 111 LEU A CA 1
ATOM 957 C C . LEU A 1 111 ? 0.797 3.850 4.566 1.00 97.19 111 LEU A C 1
ATOM 959 O O . LEU A 1 111 ? 1.006 2.924 3.790 1.00 97.19 111 LEU A O 1
ATOM 963 N N . GLU A 1 112 ? 1.757 4.616 5.065 1.00 94.75 112 GLU A N 1
ATOM 964 C CA . GLU A 1 112 ? 3.168 4.493 4.706 1.00 94.75 112 GLU A CA 1
ATOM 965 C C . GLU A 1 112 ? 3.944 3.762 5.796 1.00 94.75 112 GLU A C 1
ATOM 967 O O . GLU A 1 112 ? 3.779 4.019 6.997 1.00 94.75 112 GLU A O 1
ATOM 972 N N . THR A 1 113 ? 4.834 2.873 5.370 1.00 91.00 113 THR A N 1
ATOM 973 C CA . THR A 1 113 ? 5.773 2.192 6.256 1.00 91.00 113 THR A CA 1
ATOM 974 C C . THR A 1 113 ? 7.134 2.867 6.155 1.00 91.00 113 THR A C 1
ATOM 976 O O . THR A 1 113 ? 7.962 2.550 5.304 1.00 91.00 113 THR A O 1
ATOM 979 N N . ASP A 1 114 ? 7.375 3.831 7.039 1.00 79.00 114 ASP A N 1
ATOM 980 C CA . ASP A 1 114 ? 8.639 4.556 7.071 1.00 79.00 114 ASP A CA 1
ATOM 981 C C . ASP A 1 114 ? 9.666 3.691 7.811 1.00 79.00 114 ASP A C 1
ATOM 983 O O . ASP A 1 114 ? 9.700 3.602 9.043 1.00 79.00 114 ASP A O 1
ATOM 987 N N . GLY A 1 115 ? 10.493 2.966 7.059 1.00 64.12 115 GLY A N 1
ATOM 988 C CA . GLY A 1 115 ? 11.702 2.401 7.643 1.00 64.12 115 GLY A CA 1
ATOM 989 C C . GLY A 1 115 ? 12.550 3.557 8.170 1.00 64.12 115 GLY A C 1
ATOM 990 O O . GLY A 1 115 ? 12.744 4.531 7.451 1.00 64.12 115 GLY A O 1
ATOM 991 N N . ASP A 1 116 ? 13.118 3.450 9.378 1.00 56.06 116 ASP A N 1
ATOM 992 C CA . ASP A 1 116 ? 13.896 4.526 10.046 1.00 56.06 116 ASP A CA 1
ATOM 993 C C . ASP A 1 116 ? 15.168 4.981 9.276 1.00 56.06 116 ASP A C 1
ATOM 995 O O . ASP A 1 116 ? 16.058 5.638 9.814 1.00 56.06 116 ASP A O 1
ATOM 999 N N . THR A 1 117 ? 15.299 4.611 8.002 1.00 47.28 117 THR A N 1
ATOM 1000 C CA . THR A 1 117 ? 16.440 4.840 7.120 1.00 47.28 117 THR A CA 1
ATOM 1001 C C . THR A 1 117 ? 16.306 6.090 6.238 1.00 47.28 117 THR A C 1
ATOM 1003 O O . THR A 1 117 ? 17.274 6.423 5.558 1.00 47.28 117 THR A O 1
ATOM 1006 N N . TYR A 1 118 ? 15.192 6.838 6.279 1.00 45.62 118 TYR A N 1
ATOM 1007 C CA . TYR A 1 118 ? 15.028 8.080 5.493 1.00 45.62 118 TYR A CA 1
ATOM 1008 C C . TYR A 1 118 ? 15.118 9.399 6.280 1.00 45.62 118 TYR A C 1
ATOM 1010 O O . TYR A 1 118 ? 15.063 10.476 5.684 1.00 45.62 118 TYR A O 1
ATOM 1018 N N . HIS A 1 119 ? 15.359 9.378 7.594 1.00 42.50 119 HIS A N 1
ATOM 1019 C CA . HIS A 1 119 ? 15.395 10.616 8.391 1.00 42.50 119 HIS A CA 1
ATOM 1020 C C . HIS A 1 119 ? 16.760 11.302 8.549 1.00 42.50 119 HIS A C 1
ATOM 1022 O O . HIS A 1 119 ? 16.851 12.358 9.177 1.00 42.50 119 HIS A O 1
ATOM 1028 N N . THR A 1 120 ? 17.824 10.821 7.908 1.00 39.44 120 THR A N 1
ATOM 1029 C CA . THR A 1 120 ? 19.128 11.510 7.917 1.00 39.44 120 THR A CA 1
ATOM 1030 C C . THR A 1 120 ? 19.424 12.212 6.599 1.00 39.44 120 THR A C 1
ATOM 1032 O O . THR A 1 120 ? 20.437 11.954 5.955 1.00 39.44 120 THR A O 1
ATOM 1035 N N . GLN A 1 121 ? 18.576 13.176 6.222 1.00 43.97 121 GLN A N 1
ATOM 1036 C CA . GLN A 1 121 ? 19.022 14.382 5.518 1.00 43.97 121 GLN A CA 1
ATOM 1037 C C . GLN A 1 121 ? 17.927 15.457 5.487 1.00 43.97 121 GLN A C 1
ATOM 1039 O O . GLN A 1 121 ? 16.878 15.286 4.878 1.00 43.97 121 GLN A O 1
ATOM 1044 N N . ARG A 1 122 ? 18.235 16.641 6.034 1.00 47.91 122 ARG A N 1
ATOM 1045 C CA . ARG A 1 122 ? 17.471 17.906 5.918 1.00 47.91 122 ARG A CA 1
ATOM 1046 C C . ARG A 1 122 ? 17.233 18.390 4.463 1.00 47.91 122 ARG A C 1
ATOM 1048 O O . ARG A 1 122 ? 16.918 19.556 4.255 1.00 47.91 122 ARG A O 1
ATOM 1055 N N . LYS A 1 123 ? 17.416 17.536 3.449 1.00 47.62 123 LYS A N 1
ATOM 1056 C CA . LYS A 1 123 ? 17.304 17.852 2.019 1.00 47.62 123 LYS A CA 1
ATOM 1057 C C . LYS A 1 123 ? 15.929 17.554 1.399 1.00 47.62 123 LYS A C 1
ATOM 1059 O O . LYS A 1 123 ? 15.738 17.934 0.251 1.00 47.62 123 LYS A O 1
ATOM 1064 N N . HIS A 1 124 ? 14.970 16.972 2.130 1.00 53.38 124 HIS A N 1
ATOM 1065 C CA . HIS A 1 124 ? 13.672 16.567 1.551 1.00 53.38 124 HIS A CA 1
ATOM 1066 C C . HIS A 1 124 ? 12.428 17.321 2.059 1.00 53.38 124 HIS A C 1
ATOM 1068 O O . HIS A 1 124 ? 11.387 17.236 1.419 1.00 53.38 124 HIS A O 1
ATOM 1074 N N . VAL A 1 125 ? 12.545 18.189 3.076 1.00 59.22 125 VAL A N 1
ATOM 1075 C CA . VAL A 1 125 ? 11.393 18.882 3.708 1.00 59.22 125 VAL A CA 1
ATOM 1076 C C . VAL A 1 125 ? 10.481 19.610 2.706 1.00 59.22 125 VAL A C 1
ATOM 1078 O O . VAL A 1 125 ? 9.260 19.575 2.825 1.00 59.22 125 VAL A O 1
ATOM 1081 N N . ALA A 1 126 ? 11.050 20.275 1.695 1.00 62.56 126 ALA A N 1
ATOM 1082 C CA . ALA A 1 126 ? 10.254 20.985 0.692 1.00 62.56 126 ALA A CA 1
ATOM 1083 C C . ALA A 1 126 ? 9.486 20.035 -0.247 1.00 62.56 126 ALA A C 1
ATOM 1085 O O . ALA A 1 126 ? 8.363 20.346 -0.634 1.00 62.56 126 ALA A O 1
ATOM 1086 N N . SER A 1 127 ? 10.076 18.888 -0.597 1.00 66.88 127 SER A N 1
ATOM 1087 C CA . SER A 1 127 ? 9.433 17.868 -1.435 1.00 66.88 127 SER A CA 1
ATOM 1088 C C . SER A 1 127 ? 8.318 17.157 -0.670 1.00 66.88 127 SER A C 1
ATOM 1090 O O . SER A 1 127 ? 7.237 16.950 -1.221 1.00 66.88 127 SER A O 1
ATOM 1092 N N . ASP A 1 128 ? 8.553 16.867 0.610 1.00 73.06 128 ASP A N 1
ATOM 10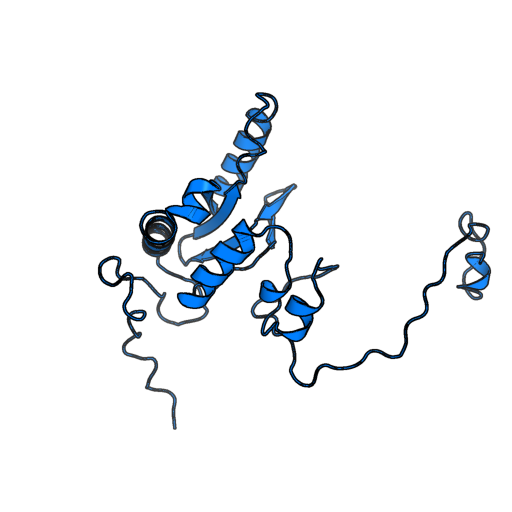93 C CA . ASP A 1 128 ? 7.581 16.206 1.483 1.00 73.06 128 ASP A CA 1
ATOM 1094 C C . ASP A 1 128 ? 6.363 17.105 1.718 1.00 73.06 128 ASP A C 1
ATOM 1096 O O . ASP A 1 128 ? 5.230 16.669 1.540 1.00 73.06 128 ASP A O 1
ATOM 1100 N N . ASN A 1 129 ? 6.574 18.406 1.955 1.00 81.88 129 ASN A N 1
ATOM 1101 C CA . ASN A 1 129 ? 5.474 19.368 2.075 1.00 81.88 129 ASN A CA 1
ATOM 1102 C C . ASN A 1 129 ? 4.627 19.461 0.794 1.00 81.88 129 ASN A C 1
ATOM 1104 O O . ASN A 1 129 ? 3.407 19.609 0.862 1.00 81.88 129 ASN A O 1
ATOM 1108 N N . VAL A 1 130 ? 5.247 19.409 -0.391 1.00 86.44 130 VAL A N 1
ATOM 1109 C CA . VAL A 1 130 ? 4.508 19.432 -1.666 1.00 86.44 130 VAL A CA 1
ATOM 1110 C C . VAL A 1 130 ? 3.706 18.147 -1.852 1.00 86.44 130 VAL A C 1
ATOM 1112 O O . VAL A 1 130 ? 2.557 18.219 -2.297 1.00 86.44 130 VAL A O 1
ATOM 1115 N N . ARG A 1 131 ? 4.284 16.991 -1.505 1.00 89.31 131 ARG A N 1
ATOM 1116 C CA . ARG A 1 131 ? 3.600 15.693 -1.544 1.00 89.31 131 ARG A CA 1
ATOM 1117 C C . ARG A 1 131 ? 2.398 15.690 -0.605 1.00 89.31 131 ARG A C 1
ATOM 1119 O O . ARG A 1 131 ? 1.285 15.483 -1.078 1.00 89.31 131 ARG A O 1
ATOM 1126 N N . ASP A 1 132 ? 2.598 16.030 0.662 1.00 88.31 132 ASP A N 1
ATOM 1127 C CA . ASP A 1 132 ? 1.549 16.004 1.685 1.00 88.31 132 ASP A CA 1
ATOM 1128 C C . ASP A 1 132 ? 0.413 16.975 1.363 1.00 88.31 132 ASP A C 1
ATOM 1130 O O . ASP A 1 132 ? -0.758 16.605 1.421 1.00 88.31 132 ASP A O 1
ATOM 1134 N N . ASN A 1 133 ? 0.735 18.192 0.911 1.00 90.44 133 ASN A N 1
ATOM 1135 C CA . ASN A 1 133 ? -0.286 19.141 0.469 1.00 90.44 133 ASN A CA 1
ATOM 1136 C C . ASN A 1 133 ? -1.058 18.631 -0.753 1.00 90.44 133 ASN A C 1
ATOM 1138 O O . ASN A 1 133 ? -2.266 18.856 -0.856 1.00 90.44 133 ASN A O 1
ATOM 1142 N N . SER A 1 134 ? -0.382 17.968 -1.695 1.00 93.44 134 SER A N 1
ATOM 1143 C CA . SER A 1 134 ? -1.023 17.446 -2.905 1.00 93.44 134 SER A CA 1
ATOM 1144 C C . SER A 1 134 ? -1.963 16.290 -2.579 1.00 93.44 134 SER A C 1
ATOM 1146 O O . SER A 1 134 ? -3.117 16.325 -3.002 1.00 93.44 134 SER A O 1
ATOM 1148 N N . LEU A 1 135 ? -1.498 15.321 -1.786 1.00 94.25 135 LEU A N 1
ATOM 1149 C CA . LEU A 1 135 ? -2.292 14.187 -1.316 1.00 94.25 135 LEU A CA 1
ATOM 1150 C C . LEU A 1 135 ? -3.477 14.657 -0.464 1.00 94.25 135 LEU A C 1
ATOM 1152 O O . LEU A 1 135 ? -4.621 14.328 -0.778 1.00 94.25 135 LEU A O 1
ATOM 1156 N N . GLY A 1 136 ? -3.232 15.532 0.515 1.00 93.88 136 GLY A N 1
ATOM 1157 C CA . GLY A 1 136 ? -4.278 16.115 1.356 1.00 93.88 136 GLY A CA 1
ATOM 1158 C C . GLY A 1 136 ? -5.344 16.862 0.553 1.00 93.88 136 GLY A C 1
ATOM 1159 O O . GLY A 1 136 ? -6.538 16.651 0.754 1.00 93.88 136 GLY A O 1
ATOM 1160 N N . THR A 1 137 ? -4.935 17.676 -0.427 1.00 92.88 137 THR A N 1
ATOM 1161 C CA . THR A 1 137 ? -5.875 18.371 -1.331 1.00 92.88 137 THR A CA 1
ATOM 1162 C C . THR A 1 137 ? -6.695 17.391 -2.176 1.00 92.88 137 THR A C 1
ATOM 1164 O O . THR A 1 137 ? -7.821 17.701 -2.557 1.00 92.88 137 THR A O 1
ATOM 1167 N N . ALA A 1 138 ? -6.142 16.218 -2.482 1.00 94.25 138 ALA A N 1
ATOM 1168 C CA . ALA A 1 138 ? -6.811 15.172 -3.246 1.00 94.25 138 ALA A CA 1
ATOM 1169 C C . ALA A 1 138 ? -7.702 14.249 -2.391 1.00 94.25 138 ALA A C 1
ATOM 1171 O O . ALA A 1 138 ? -8.277 13.318 -2.946 1.00 94.25 138 ALA A O 1
ATOM 1172 N N . GLY A 1 139 ? -7.846 14.508 -1.085 1.00 95.81 139 GLY A N 1
ATOM 1173 C CA . GLY A 1 139 ? -8.697 13.720 -0.184 1.00 95.81 139 GLY A CA 1
ATOM 1174 C C . GLY A 1 139 ? -7.983 12.580 0.546 1.00 95.81 139 GLY A C 1
ATOM 1175 O O . GLY A 1 139 ? -8.642 11.791 1.225 1.00 95.81 139 GLY A O 1
ATOM 1176 N N . TRP A 1 140 ? -6.652 12.512 0.447 1.00 97.12 140 TRP A N 1
ATOM 1177 C CA . TRP A 1 140 ? -5.842 11.504 1.124 1.00 97.12 140 TRP A CA 1
ATOM 1178 C C . TRP A 1 140 ? -5.376 11.998 2.487 1.00 97.12 140 TRP A C 1
ATOM 1180 O O . TRP A 1 140 ? -4.700 13.021 2.604 1.00 97.12 140 TRP A O 1
ATOM 1190 N N . LEU A 1 141 ? -5.694 11.234 3.523 1.00 97.12 141 LEU A N 1
ATOM 1191 C CA . LEU A 1 141 ? -5.071 11.363 4.827 1.00 97.12 141 LEU A CA 1
ATOM 1192 C C . LEU A 1 141 ? -3.898 10.387 4.918 1.00 97.12 141 LEU A C 1
ATOM 1194 O O . LEU A 1 141 ? -4.088 9.175 4.865 1.00 97.12 141 LEU A O 1
ATOM 1198 N N . VAL A 1 142 ? -2.698 10.926 5.099 1.00 95.31 142 VAL A N 1
ATOM 1199 C CA . VAL A 1 142 ? -1.475 10.128 5.206 1.00 95.31 142 VAL A CA 1
ATOM 1200 C C . VAL A 1 142 ? -1.216 9.743 6.664 1.00 95.31 142 VAL A C 1
ATOM 1202 O O . VAL A 1 142 ? -1.191 10.610 7.541 1.00 95.31 142 VAL A O 1
ATOM 1205 N N . LEU A 1 143 ? -0.991 8.455 6.925 1.00 95.69 143 LEU A N 1
ATOM 1206 C CA . LEU A 1 143 ? -0.509 7.920 8.199 1.00 95.69 143 LEU A CA 1
ATOM 1207 C C . LEU A 1 143 ? 0.848 7.251 7.974 1.00 95.69 143 LEU A C 1
ATOM 1209 O O . LEU A 1 143 ? 0.940 6.273 7.240 1.00 95.69 143 LEU A O 1
ATOM 1213 N N . ARG A 1 144 ? 1.894 7.764 8.628 1.00 94.62 144 ARG A N 1
ATOM 1214 C CA . ARG A 1 144 ? 3.253 7.209 8.553 1.00 94.62 144 ARG A CA 1
ATOM 1215 C C . ARG A 1 144 ? 3.568 6.427 9.811 1.00 94.62 144 ARG A C 1
ATOM 1217 O O . ARG A 1 144 ? 3.448 6.974 10.910 1.00 94.62 144 ARG A O 1
ATOM 1224 N N . PHE A 1 145 ? 3.988 5.178 9.646 1.00 94.56 145 PHE A N 1
ATOM 1225 C CA . PHE A 1 145 ? 4.381 4.320 10.754 1.00 94.56 145 PHE A CA 1
ATOM 1226 C C . PHE A 1 145 ? 5.867 3.986 10.694 1.00 94.56 145 PHE A C 1
ATOM 1228 O O . PHE A 1 145 ? 6.337 3.436 9.702 1.00 94.56 145 PHE A O 1
ATOM 1235 N N . SER A 1 146 ? 6.588 4.273 11.777 1.00 92.62 146 SER A N 1
ATOM 1236 C CA . SER A 1 146 ? 8.006 3.934 11.897 1.00 92.62 146 SER A CA 1
ATOM 1237 C C . SER A 1 146 ? 8.234 2.429 12.057 1.00 92.62 146 SER A C 1
ATOM 1239 O O . SER A 1 146 ? 7.326 1.677 12.441 1.00 92.62 146 SER A O 1
ATOM 1241 N N . THR A 1 147 ? 9.480 1.978 11.876 1.00 92.62 147 THR A N 1
ATOM 1242 C CA . THR A 1 147 ? 9.873 0.583 12.146 1.00 92.62 147 THR A CA 1
ATOM 1243 C C . THR A 1 147 ? 9.433 0.139 13.542 1.00 92.62 147 THR A C 1
ATOM 1245 O O . THR A 1 147 ? 8.850 -0.937 13.689 1.00 92.62 147 THR A O 1
ATOM 1248 N N . THR A 1 148 ? 9.697 0.953 14.572 1.00 93.94 148 THR A N 1
ATOM 1249 C CA . THR A 1 148 ? 9.336 0.642 15.964 1.00 93.94 148 THR A CA 1
ATOM 1250 C C . THR A 1 148 ? 7.827 0.522 16.123 1.00 93.94 148 THR A C 1
ATOM 1252 O O . THR A 1 148 ? 7.346 -0.411 16.764 1.00 93.94 148 THR A O 1
ATOM 1255 N N . GLN A 1 149 ? 7.057 1.416 15.499 1.00 95.62 149 GLN A N 1
ATOM 1256 C CA . GLN A 1 149 ? 5.600 1.364 15.578 1.00 95.62 149 GLN A CA 1
ATOM 1257 C C . GLN A 1 149 ? 5.051 0.075 14.954 1.00 95.62 149 GLN A C 1
ATOM 1259 O O . GLN A 1 149 ? 4.290 -0.638 15.603 1.00 95.62 149 GLN A O 1
ATOM 1264 N N . ILE A 1 150 ? 5.505 -0.297 13.756 1.00 95.38 150 ILE A N 1
ATOM 1265 C CA . ILE A 1 150 ? 5.061 -1.526 13.076 1.00 95.38 150 ILE A CA 1
ATOM 1266 C C . ILE A 1 150 ? 5.521 -2.784 13.825 1.00 95.38 150 ILE A C 1
ATOM 1268 O O . ILE A 1 150 ? 4.789 -3.776 13.909 1.00 95.38 150 ILE A O 1
ATOM 1272 N N . ARG A 1 151 ? 6.742 -2.785 14.371 1.00 94.44 151 ARG A N 1
ATOM 1273 C CA . ARG A 1 151 ? 7.311 -3.982 15.006 1.00 94.44 151 ARG A CA 1
ATOM 1274 C C . ARG A 1 151 ? 6.827 -4.215 16.427 1.00 94.44 151 ARG A C 1
ATOM 1276 O O . ARG A 1 151 ? 6.652 -5.372 16.814 1.00 94.44 151 ARG A O 1
ATOM 1283 N N . GLU A 1 152 ? 6.635 -3.149 17.186 1.00 95.50 152 GLU A N 1
ATOM 1284 C CA . GLU A 1 152 ? 6.439 -3.221 18.635 1.00 95.50 152 GLU A CA 1
ATOM 1285 C C . GLU A 1 152 ? 5.094 -2.645 19.068 1.00 95.50 152 GLU A C 1
ATOM 1287 O O . GLU A 1 152 ? 4.579 -3.041 20.108 1.00 95.50 152 GLU A O 1
ATOM 1292 N N . ARG A 1 153 ? 4.500 -1.750 18.266 1.00 96.31 153 ARG A N 1
ATOM 1293 C CA . ARG A 1 153 ? 3.272 -1.017 18.609 1.00 96.31 153 ARG A CA 1
ATOM 1294 C C . ARG A 1 153 ? 2.141 -1.215 17.590 1.00 96.31 153 ARG A C 1
ATOM 1296 O O . ARG A 1 153 ? 1.328 -0.320 17.347 1.00 96.31 153 ARG A O 1
ATOM 1303 N N . MET A 1 154 ? 2.099 -2.379 16.934 1.00 95.62 154 MET A N 1
ATOM 1304 C CA . MET A 1 154 ? 1.094 -2.664 15.901 1.00 95.62 154 MET A CA 1
ATOM 1305 C C . MET A 1 154 ? -0.325 -2.648 16.486 1.00 95.62 154 MET A C 1
ATOM 1307 O O . MET A 1 154 ? -1.201 -1.964 15.964 1.00 95.62 154 MET A O 1
ATOM 1311 N N . ALA A 1 155 ? -0.545 -3.389 17.575 1.00 93.94 155 ALA A N 1
ATOM 1312 C CA . ALA A 1 155 ? -1.876 -3.613 18.137 1.00 93.94 155 ALA A CA 1
ATOM 1313 C C . ALA A 1 155 ? -2.414 -2.418 18.937 1.00 93.94 155 ALA A C 1
ATOM 1315 O O . ALA A 1 155 ? -3.620 -2.200 18.965 1.00 93.94 155 ALA A O 1
ATOM 1316 N N . ASP A 1 156 ? -1.539 -1.648 19.580 1.00 94.12 156 ASP A N 1
ATOM 1317 C CA . ASP A 1 156 ? -1.918 -0.595 20.522 1.00 94.12 156 ASP A CA 1
ATOM 1318 C C . ASP A 1 156 ? -1.713 0.828 19.975 1.00 94.12 156 ASP A C 1
ATOM 1320 O O . ASP A 1 156 ? -2.191 1.784 20.583 1.00 94.12 156 ASP A O 1
ATOM 1324 N N . TYR A 1 157 ? -1.050 0.983 18.822 1.00 95.81 157 TYR A N 1
ATOM 1325 C CA . TYR A 1 157 ? -0.929 2.270 18.132 1.00 95.81 157 TYR A CA 1
ATOM 1326 C C . TYR A 1 157 ? -1.355 2.210 16.662 1.00 95.81 157 TYR A C 1
ATOM 1328 O O . TYR A 1 157 ? -2.309 2.891 16.287 1.00 95.81 157 TYR A O 1
ATOM 1336 N N . CYS A 1 158 ? -0.695 1.393 15.830 1.00 97.12 158 CYS A N 1
ATOM 1337 C CA . CYS A 1 158 ? -0.909 1.429 14.375 1.00 97.12 158 CYS A CA 1
ATOM 1338 C C . CYS A 1 158 ? -2.350 1.066 14.004 1.00 97.12 158 CYS A C 1
ATOM 1340 O O . CYS A 1 158 ? -3.033 1.823 13.317 1.00 97.12 158 CYS A O 1
ATOM 1342 N N . VAL A 1 159 ? -2.834 -0.074 14.505 1.00 97.06 159 VAL A N 1
ATOM 1343 C CA . VAL A 1 159 ? -4.198 -0.544 14.258 1.00 97.06 159 VAL A CA 1
ATOM 1344 C C . VAL A 1 159 ? -5.235 0.458 14.778 1.00 97.06 159 VAL A C 1
ATOM 1346 O O . VAL A 1 159 ? -6.058 0.879 13.967 1.00 97.06 159 VAL A O 1
ATOM 1349 N N . PRO A 1 160 ? -5.220 0.898 16.054 1.00 97.06 160 PRO A N 1
ATOM 1350 C CA . PRO A 1 160 ? -6.172 1.899 16.530 1.00 97.06 160 PRO A CA 1
ATOM 1351 C C . PRO A 1 160 ? -6.180 3.177 15.687 1.00 97.06 160 PRO A C 1
ATOM 1353 O O . PRO A 1 160 ? -7.255 3.651 15.336 1.00 97.06 160 PRO A O 1
ATOM 1356 N N . ALA A 1 161 ? -5.010 3.691 15.289 1.00 98.00 161 ALA A N 1
ATOM 1357 C CA . ALA A 1 161 ? -4.914 4.884 14.448 1.00 98.00 161 ALA A CA 1
ATOM 1358 C C . ALA A 1 161 ? -5.539 4.682 13.055 1.00 98.00 161 ALA A C 1
ATOM 1360 O O . ALA A 1 161 ? -6.234 5.572 12.558 1.00 98.00 161 ALA A O 1
ATOM 1361 N N . ILE A 1 162 ? -5.325 3.515 12.436 1.00 98.06 162 ILE A N 1
ATOM 1362 C CA . ILE A 1 162 ? -5.944 3.152 11.153 1.00 98.06 162 ILE A CA 1
ATOM 1363 C C . ILE A 1 162 ? -7.465 3.065 11.311 1.00 98.06 162 ILE A C 1
ATOM 1365 O O . ILE A 1 162 ? -8.201 3.683 10.545 1.00 98.06 162 ILE A O 1
ATOM 1369 N N . LEU A 1 163 ? -7.945 2.320 12.309 1.00 97.38 163 LEU A N 1
ATOM 1370 C CA . LEU A 1 163 ? -9.374 2.081 12.519 1.00 97.38 163 LEU A CA 1
ATOM 1371 C C . LEU A 1 163 ? -10.137 3.366 12.867 1.00 97.38 163 LEU A C 1
ATOM 1373 O O . LEU A 1 163 ? -11.216 3.600 12.322 1.00 97.38 163 LEU A O 1
ATOM 1377 N N . ASP A 1 164 ? -9.570 4.213 13.727 1.00 97.31 164 ASP A N 1
ATOM 1378 C CA . ASP A 1 164 ? -10.157 5.505 14.088 1.00 97.31 164 ASP A CA 1
ATOM 1379 C C . ASP A 1 164 ? -10.309 6.408 12.858 1.00 97.31 164 ASP A C 1
ATOM 1381 O O . ASP A 1 164 ? -11.379 6.969 12.613 1.00 97.31 164 ASP A O 1
ATOM 1385 N N . ASN A 1 165 ? -9.287 6.465 11.998 1.00 98.12 165 ASN A N 1
ATOM 1386 C CA . ASN A 1 165 ? -9.362 7.268 10.783 1.00 98.12 165 ASN A CA 1
ATOM 1387 C C . ASN A 1 165 ? -10.282 6.671 9.715 1.00 98.12 165 ASN A C 1
ATOM 1389 O O . ASN A 1 165 ? -10.980 7.433 9.050 1.00 98.12 165 ASN A O 1
ATOM 1393 N N . ILE A 1 166 ? -10.375 5.343 9.593 1.00 97.50 166 ILE A N 1
ATOM 1394 C CA . ILE A 1 166 ? -11.411 4.707 8.767 1.00 97.50 166 ILE A CA 1
ATOM 1395 C C . ILE A 1 166 ? -12.803 5.146 9.243 1.00 97.50 166 ILE A C 1
ATOM 1397 O O . ILE A 1 166 ? -13.637 5.550 8.433 1.00 97.50 166 ILE A O 1
ATOM 1401 N N . ASN A 1 167 ? -13.061 5.102 10.554 1.00 96.31 167 ASN A N 1
ATOM 1402 C CA . ASN A 1 167 ? -14.345 5.507 11.127 1.00 96.31 167 ASN A CA 1
ATOM 1403 C C . ASN A 1 167 ? -14.639 6.994 10.896 1.00 96.31 167 ASN A C 1
ATOM 1405 O O . ASN A 1 167 ? -15.763 7.345 10.525 1.00 96.31 167 ASN A O 1
ATOM 1409 N N . ARG A 1 168 ? -13.632 7.855 11.088 1.00 96.62 168 ARG A N 1
ATOM 1410 C CA . ARG A 1 168 ? -13.714 9.301 10.850 1.00 96.62 168 ARG A CA 1
ATOM 1411 C C . ARG A 1 168 ? -14.004 9.630 9.388 1.00 96.62 168 ARG A C 1
ATOM 1413 O O . ARG A 1 168 ? -14.707 10.596 9.129 1.00 96.62 168 ARG A O 1
ATOM 1420 N N . LEU A 1 169 ? -13.505 8.818 8.456 1.00 96.69 169 LEU A N 1
ATOM 1421 C CA . LEU A 1 169 ? -13.758 8.937 7.016 1.00 96.69 169 LEU A CA 1
ATOM 1422 C C . LEU A 1 169 ? -15.002 8.156 6.555 1.00 96.69 169 LEU A C 1
ATOM 1424 O O . LEU A 1 169 ? -15.109 7.755 5.396 1.00 96.69 169 LEU A O 1
ATOM 1428 N N . GLY A 1 170 ? -15.957 7.924 7.454 1.00 94.75 170 GLY A N 1
ATOM 1429 C CA . GLY A 1 170 ? -17.257 7.360 7.104 1.00 94.75 170 GLY A CA 1
ATOM 1430 C C . GLY A 1 170 ? -17.296 5.833 6.978 1.00 94.75 170 GLY A C 1
ATOM 1431 O O . GLY A 1 170 ? -18.371 5.296 6.713 1.00 94.75 170 GLY A O 1
ATOM 1432 N N . GLY A 1 171 ? -16.191 5.130 7.238 1.00 94.19 171 GLY A N 1
ATOM 1433 C CA . GLY A 1 171 ? -16.050 3.678 7.091 1.00 94.19 171 GLY A CA 1
ATOM 1434 C C . GLY A 1 171 ? -15.536 3.253 5.711 1.00 94.19 171 GLY A C 1
ATOM 1435 O O . GLY A 1 171 ? -15.461 4.060 4.784 1.00 94.19 171 GLY A O 1
ATOM 1436 N N . LEU A 1 172 ? -15.185 1.970 5.579 1.00 94.00 172 LEU A N 1
ATOM 1437 C CA . LEU A 1 172 ? -14.622 1.410 4.343 1.00 94.00 172 LEU A CA 1
ATOM 1438 C C . LEU A 1 172 ? -15.624 1.424 3.186 1.00 94.00 172 LEU A C 1
ATOM 1440 O O . LEU A 1 172 ? -16.802 1.102 3.368 1.00 94.00 172 LEU A O 1
ATOM 1444 N N . ASP A 1 173 ? -15.115 1.733 1.995 1.00 89.44 173 ASP A N 1
ATOM 1445 C CA . ASP A 1 173 ? -15.844 1.670 0.729 1.00 89.44 173 ASP A CA 1
ATOM 1446 C C . ASP A 1 173 ? -15.527 0.359 -0.012 1.00 89.44 173 ASP A C 1
ATOM 1448 O O . ASP A 1 173 ? -14.715 0.301 -0.939 1.00 89.44 173 ASP A O 1
ATOM 1452 N N . ASP A 1 174 ? -16.122 -0.736 0.462 1.00 78.12 174 ASP A N 1
ATOM 1453 C CA . ASP A 1 174 ? -15.899 -2.097 -0.042 1.00 78.12 174 ASP A CA 1
ATOM 1454 C C . ASP A 1 174 ? -17.106 -2.669 -0.803 1.00 78.12 174 ASP A C 1
ATOM 1456 O O . ASP A 1 174 ? -17.410 -3.858 -0.717 1.00 78.12 174 ASP A O 1
ATOM 1460 N N . ALA A 1 175 ? -17.778 -1.814 -1.583 1.00 66.69 175 ALA A N 1
ATOM 1461 C CA . ALA A 1 175 ? -18.935 -2.152 -2.423 1.00 66.69 175 ALA A CA 1
ATOM 1462 C C . ALA A 1 175 ? -20.171 -2.679 -1.660 1.00 66.69 175 ALA A C 1
ATOM 1464 O O . ALA A 1 175 ? -21.113 -3.186 -2.270 1.00 66.69 175 ALA A O 1
ATOM 1465 N N . ARG A 1 176 ? -20.208 -2.520 -0.331 1.00 62.59 176 ARG A N 1
ATOM 1466 C CA . ARG A 1 176 ? -21.390 -2.787 0.497 1.00 62.59 176 ARG A CA 1
ATOM 1467 C C . ARG A 1 176 ? -22.328 -1.583 0.562 1.00 62.59 176 ARG A C 1
ATOM 1469 O O . ARG A 1 176 ? -21.895 -0.431 0.631 1.00 62.59 176 ARG A O 1
ATOM 1476 N N . HIS A 1 177 ? -23.634 -1.861 0.633 1.00 57.47 177 HIS A N 1
ATOM 1477 C CA . HIS A 1 177 ? -24.679 -0.839 0.791 1.00 57.47 177 HIS A CA 1
ATOM 1478 C C . HIS A 1 177 ? -24.483 0.007 2.063 1.00 57.47 177 HIS A C 1
ATOM 1480 O O . HIS A 1 177 ? -24.744 1.213 2.059 1.00 57.47 177 HIS A O 1
ATOM 1486 N N . VAL A 1 178 ? -23.944 -0.591 3.130 1.00 69.94 178 VAL A N 1
ATOM 1487 C CA . VAL A 1 178 ? -23.617 0.074 4.401 1.00 69.94 178 VAL A CA 1
ATOM 1488 C C . VAL A 1 178 ? -22.093 0.099 4.577 1.00 69.94 178 VAL A C 1
ATOM 1490 O O . VAL A 1 178 ? -21.461 -0.943 4.400 1.00 69.94 178 VAL A O 1
ATOM 1493 N N . PRO A 1 179 ? -21.480 1.252 4.912 1.00 74.00 179 PRO A N 1
ATOM 1494 C CA . PRO A 1 179 ? -20.041 1.321 5.098 1.00 74.00 179 PRO A CA 1
ATOM 1495 C C . PRO A 1 179 ? -19.662 0.557 6.351 1.00 74.00 179 PRO A C 1
ATOM 1497 O O . PRO A 1 179 ? -20.305 0.696 7.397 1.00 74.00 179 PRO A O 1
ATOM 1500 N N . ARG A 1 180 ? -18.574 -0.206 6.275 1.00 82.25 180 ARG A N 1
ATOM 1501 C CA . ARG A 1 180 ? -18.091 -0.904 7.458 1.00 82.25 180 ARG A CA 1
ATOM 1502 C C . ARG A 1 180 ? -17.277 0.032 8.341 1.00 82.25 180 ARG A C 1
ATOM 1504 O O . ARG A 1 180 ? -16.229 0.534 7.935 1.00 82.25 180 ARG A O 1
ATOM 1511 N N . ARG A 1 181 ? -17.755 0.186 9.573 1.00 83.25 181 ARG A N 1
ATOM 1512 C CA . ARG A 1 181 ? -17.060 0.824 10.692 1.00 83.25 181 ARG A CA 1
ATOM 1513 C C . ARG A 1 181 ? -16.531 -0.236 11.655 1.00 83.25 181 ARG A C 1
ATOM 1515 O O . ARG A 1 181 ? -16.935 -1.397 11.594 1.00 83.25 181 ARG A O 1
ATOM 1522 N N . PHE A 1 182 ? -15.610 0.165 12.517 1.00 83.38 182 PHE A N 1
ATOM 1523 C CA . PHE A 1 182 ? -14.957 -0.708 13.484 1.00 83.38 182 PHE A CA 1
ATOM 1524 C C . PHE A 1 182 ? -15.230 -0.222 14.906 1.00 83.38 182 PHE A C 1
ATOM 1526 O O . PHE A 1 182 ? -15.108 0.971 15.175 1.00 83.38 182 PHE A O 1
ATOM 1533 N N . ASP A 1 183 ? -15.563 -1.135 15.817 1.00 81.88 183 ASP A N 1
ATOM 1534 C CA . ASP A 1 183 ? -15.590 -0.829 17.247 1.00 81.88 183 ASP A CA 1
ATOM 1535 C C . ASP A 1 183 ? -14.164 -0.924 17.810 1.00 81.88 183 ASP A C 1
ATOM 1537 O O . ASP A 1 183 ? -13.492 -1.950 17.696 1.00 81.88 183 ASP A O 1
ATOM 1541 N N . LEU A 1 184 ? -13.692 0.177 18.394 1.00 76.50 184 LEU A N 1
ATOM 1542 C CA . LEU A 1 184 ? -12.359 0.279 18.984 1.00 76.50 184 LEU A CA 1
ATOM 1543 C C . LEU A 1 184 ? -12.267 -0.399 20.358 1.00 76.50 184 LEU A C 1
ATOM 1545 O O . LEU A 1 184 ? -11.167 -0.547 20.876 1.00 76.50 184 LEU A O 1
ATOM 1549 N N . ASN A 1 185 ? -13.385 -0.819 20.956 1.00 70.31 185 ASN A N 1
ATOM 1550 C CA . ASN A 1 185 ? -13.386 -1.568 22.216 1.00 70.31 185 ASN A CA 1
ATOM 1551 C C . ASN A 1 185 ? -13.254 -3.082 21.999 1.00 70.31 185 ASN A C 1
ATOM 1553 O O . ASN A 1 185 ? -12.846 -3.798 22.911 1.00 70.31 185 ASN A O 1
ATOM 1557 N N . THR A 1 186 ? -13.542 -3.575 20.791 1.00 65.50 186 THR A N 1
ATOM 1558 C CA . THR A 1 186 ? -13.414 -4.989 20.408 1.00 65.50 186 THR A CA 1
ATOM 1559 C C . THR A 1 186 ? -12.251 -5.177 19.435 1.00 65.50 186 THR A C 1
ATOM 1561 O O . THR A 1 186 ? -12.393 -5.786 18.378 1.00 65.50 186 THR A O 1
ATOM 1564 N N . LEU A 1 187 ? -11.068 -4.647 19.775 1.00 60.03 187 LEU A N 1
ATOM 1565 C CA . LEU A 1 187 ? -9.873 -4.722 18.916 1.00 60.03 187 LEU A CA 1
ATOM 1566 C C . LEU A 1 187 ? -9.469 -6.159 18.552 1.00 60.03 187 LEU A C 1
ATOM 1568 O O . LEU A 1 187 ? -8.786 -6.341 17.541 1.00 60.03 187 LEU A O 1
ATOM 1572 N N . ASP A 1 188 ? -9.895 -7.153 19.334 1.00 53.91 188 ASP A N 1
ATOM 1573 C CA . ASP A 1 188 ? -9.664 -8.579 19.083 1.00 53.91 188 ASP A CA 1
ATOM 1574 C C . ASP A 1 188 ? -10.909 -9.359 18.638 1.00 53.91 188 ASP A C 1
ATOM 1576 O O . ASP A 1 188 ? -10.759 -10.476 18.143 1.00 53.91 188 ASP A O 1
ATOM 1580 N N . ASP A 1 189 ? -12.111 -8.782 18.745 1.00 43.59 189 ASP A N 1
ATOM 1581 C CA . ASP A 1 189 ? -13.352 -9.496 18.448 1.00 43.59 189 ASP A CA 1
ATOM 1582 C C . ASP A 1 189 ? -13.972 -9.044 17.128 1.00 43.59 189 ASP A C 1
ATOM 1584 O O . ASP A 1 189 ? -14.008 -7.866 16.769 1.00 43.59 189 ASP A O 1
ATOM 1588 N N . MET A 1 190 ? -14.383 -10.054 16.370 1.00 50.28 190 MET A N 1
ATOM 1589 C CA . MET A 1 190 ? -14.793 -10.001 14.975 1.00 50.28 190 MET A CA 1
ATOM 1590 C C . MET A 1 190 ? -15.652 -8.779 14.635 1.00 50.28 190 MET A C 1
ATOM 1592 O O . MET A 1 190 ? -16.634 -8.480 15.308 1.00 50.28 190 MET A O 1
ATOM 1596 N N . ALA A 1 191 ? -15.270 -8.133 13.526 1.00 49.62 191 ALA A N 1
ATOM 1597 C CA . ALA A 1 191 ? -16.005 -7.095 12.813 1.00 49.62 191 ALA A CA 1
ATOM 1598 C C . ALA A 1 191 ? -17.517 -7.156 13.067 1.00 49.62 191 ALA A C 1
ATOM 1600 O O . ALA A 1 191 ? -18.128 -8.195 12.820 1.00 49.62 191 ALA A O 1
ATOM 1601 N N . GLN A 1 192 ? -18.100 -6.034 13.496 1.00 46.66 192 GLN A N 1
ATOM 1602 C CA . GLN A 1 192 ? -19.543 -5.877 13.622 1.00 46.66 192 GLN A CA 1
ATOM 1603 C C . GLN A 1 192 ? -20.195 -6.337 12.307 1.00 46.66 192 GLN A C 1
ATOM 1605 O O . GLN A 1 192 ? -20.037 -5.696 11.263 1.00 46.66 192 GLN A O 1
ATOM 1610 N N . LEU A 1 193 ? -20.837 -7.509 12.347 1.00 42.19 193 LEU A N 1
ATOM 1611 C CA . LEU A 1 193 ? -21.630 -8.037 11.246 1.00 42.19 193 LEU A CA 1
ATOM 1612 C C . LEU A 1 193 ? -22.679 -6.978 10.933 1.00 42.19 193 LEU A C 1
ATOM 1614 O O . LEU A 1 193 ? -23.398 -6.526 11.829 1.00 42.19 193 LEU A O 1
ATOM 1618 N N . SER A 1 194 ? -22.736 -6.538 9.676 1.00 45.38 194 SER A N 1
ATOM 1619 C CA . SER A 1 194 ? -23.877 -5.744 9.259 1.00 45.38 194 SER A CA 1
ATOM 1620 C C . SER A 1 194 ? -25.100 -6.647 9.435 1.00 45.38 194 SER A C 1
ATOM 1622 O O . SER A 1 194 ? -25.091 -7.801 9.010 1.00 45.38 194 SER A O 1
ATOM 1624 N N . LEU A 1 195 ? -26.124 -6.153 10.131 1.00 44.28 195 LEU A N 1
ATOM 1625 C CA . LEU A 1 195 ? -27.316 -6.912 10.532 1.00 44.28 195 LEU A CA 1
ATOM 1626 C C . LEU A 1 195 ? -28.156 -7.421 9.332 1.00 44.28 195 LEU A C 1
ATOM 1628 O O . LEU A 1 195 ? -29.262 -7.913 9.524 1.00 44.28 195 LEU A O 1
ATOM 1632 N N . PHE A 1 196 ? -27.664 -7.261 8.099 1.00 47.03 196 PHE A N 1
ATOM 1633 C CA . PHE A 1 196 ? -28.397 -7.470 6.853 1.00 47.03 196 PHE A CA 1
ATOM 1634 C C . PHE A 1 196 ? -27.670 -8.356 5.828 1.00 47.03 196 PHE A C 1
ATOM 1636 O O . PHE A 1 196 ? -28.231 -8.598 4.766 1.00 47.03 196 PHE A O 1
ATOM 1643 N N . ASP A 1 197 ? -26.475 -8.884 6.122 1.00 46.53 197 ASP A N 1
ATOM 1644 C CA . ASP A 1 197 ? -25.750 -9.754 5.172 1.00 46.53 197 ASP A CA 1
ATOM 1645 C C . ASP A 1 197 ? -26.321 -11.197 5.085 1.00 46.53 197 ASP A C 1
ATOM 1647 O O . ASP A 1 197 ? -25.840 -11.995 4.282 1.00 46.53 197 ASP A O 1
ATOM 1651 N N . ASP A 1 198 ? -27.366 -11.534 5.856 1.00 44.38 198 ASP A N 1
ATOM 1652 C CA . ASP A 1 198 ? -28.011 -12.864 5.865 1.00 44.38 198 ASP A CA 1
ATOM 1653 C C . ASP A 1 198 ? -29.289 -12.970 5.000 1.00 44.38 198 ASP A C 1
ATOM 1655 O O . ASP A 1 198 ? -29.978 -13.987 5.058 1.00 44.38 198 ASP A O 1
ATOM 1659 N N . LEU A 1 199 ? -29.633 -11.960 4.189 1.00 39.28 199 LEU A N 1
ATOM 1660 C CA . LEU A 1 199 ? -30.913 -11.941 3.451 1.00 39.28 199 LEU A CA 1
ATOM 1661 C C . LEU A 1 199 ? -30.855 -12.277 1.953 1.00 39.28 199 LEU A C 1
ATOM 1663 O O . LEU A 1 199 ? -31.889 -12.190 1.305 1.00 39.28 199 LEU A O 1
ATOM 1667 N N . ASP A 1 200 ? -29.724 -12.742 1.419 1.00 42.31 200 ASP A N 1
ATOM 1668 C CA . ASP A 1 200 ? -29.635 -13.197 0.019 1.00 42.31 200 ASP A CA 1
ATOM 1669 C C . ASP A 1 200 ? -29.121 -14.644 -0.085 1.00 42.31 200 ASP A C 1
ATOM 1671 O O . ASP A 1 200 ? -28.105 -14.949 -0.718 1.00 42.31 200 ASP A O 1
ATOM 1675 N N . LYS A 1 201 ? -29.841 -15.564 0.560 1.00 41.38 201 LYS A N 1
ATOM 1676 C CA . LYS A 1 201 ? -29.825 -16.987 0.203 1.00 41.38 201 LYS A CA 1
ATOM 1677 C C . LYS A 1 201 ? -31.255 -17.489 0.067 1.00 41.38 201 LYS A C 1
ATOM 1679 O O . LYS A 1 201 ? -31.784 -18.047 1.019 1.00 41.38 201 LYS A O 1
ATOM 1684 N N . ASP A 1 202 ? -31.803 -17.317 -1.129 1.00 37.50 202 ASP A N 1
ATOM 1685 C CA . ASP A 1 202 ? -32.857 -18.159 -1.700 1.00 37.50 202 ASP A CA 1
ATOM 1686 C C . ASP A 1 202 ? -32.496 -18.488 -3.157 1.00 37.50 202 ASP A C 1
ATOM 1688 O O . ASP A 1 202 ? -32.107 -17.555 -3.901 1.00 37.50 202 ASP A O 1
#

Radius of gyration: 21.78 Å; chains: 1; bounding box: 56×45×64 Å

Foldseek 3Di:
DFQCVVVVPDDDDPRRRDDDDD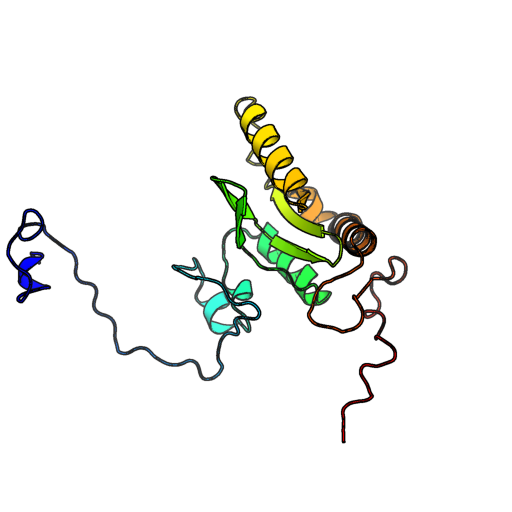DDDDPDDDDPADADALDDDDDPDADADPVQVVPHNHPQSGHDDDPLLVLLVVVCVVQVQDWDAQDWDDQPPDIDTARIWFAAQQAIEREAEDEPPPPPDPPCPVVVVVVCVRCVVVRYDYDYDYPCCSPPVCLPPVQLVVLVVCVVSLAGPSVDPHHFHADPVPSPDHGDPDPPPPPPDD

Sequence (202 aa):
MYRWQLFPNEPRNNKSERLYHQILFEPLQAFPKPILSRRWRRIVFIQTTMEKLFSAVEINDLYDDSPLEDRLWAELKRRRIAAERQEFIKVKSQDYALDFAVYCREGQLDLETDGDTYHTQRKHVASDNVRDNSLGTAGWLVLRFSTTQIRERMADYCVPAILDNINRLGGLDDARHVPRRFDLNTLDDMAQLSLFDDLDKD